Protein AF-A0A523KC55-F1 (afdb_monomer)

Foldseek 3Di:
DDKDKDKDWAQADLVLLQCLVVPQQCLCQQAPQWDDKDWPDDDAQFTKIWTAGNVRFIFIWGWPHDDRSFKTKIWTDDDRDPAQFPTKMWMWGWDDDPRTIITMIMIDTHGNDPVCRVVSCVPPVVVVCVVRVVSSVVSSSVVSCVVRVQFDAFLLNLLVVVPDDAAEDEQQDALQVVVVVCVVVVHQKHFYAYPVRAGQFMDGPVLSVVCCVVPNPVSSRGGNNVRTGRPAAAAERRHTLVNVVVCCVVVVHFKHFYDDPRDTPHIDGVVSSVVVVVVSVVVVVVVVVVVVLVVVLVVVCVVPNPVVSVVVSVVVVVPD

pLDDT: mean 84.39, std 13.6, range [37.69, 98.0]

Radius of gyration: 28.97 Å; Cα contacts (8 Å, |Δi|>4): 490; chains: 1; bounding box: 65×44×84 Å

Solvent-accessible surface area (backbone atoms only — not comparable to full-atom values): 17504 Å² total; per-residue (Å²): 127,47,77,51,72,49,77,46,81,41,83,63,57,67,71,59,50,36,56,60,78,66,33,68,88,61,37,47,82,36,36,75,62,38,76,43,69,44,79,77,47,73,56,84,50,58,21,29,36,38,40,33,33,74,86,75,41,47,32,35,33,32,30,77,40,62,41,88,84,36,35,41,28,38,30,61,75,49,90,41,54,92,66,74,51,74,42,47,34,42,34,44,37,51,42,88,44,105,81,33,29,42,40,35,46,36,38,44,33,33,61,61,55,68,91,54,27,71,59,50,38,64,73,53,49,48,56,52,52,51,54,50,50,51,52,27,51,51,38,44,50,50,53,44,48,58,63,49,59,57,58,76,50,24,47,48,58,53,50,68,70,63,76,66,81,79,60,71,44,52,42,76,41,33,34,48,56,52,52,50,53,31,59,76,69,72,48,70,65,37,41,22,28,47,98,86,69,45,79,62,23,33,42,36,63,66,39,54,54,52,41,35,75,74,63,38,72,71,52,38,75,34,39,30,65,81,52,39,46,58,86,69,69,67,44,42,47,82,42,20,54,57,58,55,49,49,52,29,63,76,73,72,47,58,65,32,45,27,36,56,93,93,42,81,74,35,71,49,36,50,66,55,52,50,48,56,49,50,59,46,54,53,51,49,51,50,50,52,53,49,48,53,52,53,48,52,48,53,55,40,28,72,73,61,36,68,75,51,30,51,67,54,50,62,54,59,73,75,75,121

Secondary structure (DSSP, 8-state):
-EEEEEEEEE-S-HHHHHHHHT-STTHHHHSTTEEEEEE-S--TTT-EEEEEETTS-EEEEEEEEEETTTEEEEEE-STT-SS-EEEEEEEEEEEEETTEEEEEEEEEEEES-GGGHHHHIIIIIHHHHHHHHHHHHHHHHHHHHHHHHTTS-BHHHHHHHH--PPPEE-TTSBHHHHHHHHHHTT-SEEEEE-TTS-EEEEEEHHHHHHHHHHH-GGGGGSBGGGTSB-S---EETT-BHHHHHHHHHHHT-SEEEEEETTEEEEEEEHHHHHHHHHHHHHHHHHHHHHHHHHHHHHHHHHHHHHHHHHHHHHHHTT--

Nearest PDB structures (foldseek):
  3fhm-assembly2_C  TM=9.595E-01  e=4.141E-14  Agrobacterium fabrum str. C58
  3fhm-assembly2_B  TM=9.764E-01  e=1.776E-13  Agrobacterium fabrum str. C58
  3fhm-assembly1_D  TM=9.734E-01  e=2.717E-13  Agrobacterium fabrum str. C58
  4fry-assembly1_A  TM=9.343E-01  e=1.100E-11  Burkholderia ambifaria MC40-6
  1xkf-assembly1_B-2  TM=8.288E-01  e=2.294E-09  Mycobacterium tuberculosis

Mean predicted aligned error: 14.17 Å

Sequence (320 aa):
MSIFEVNRRIKARPSVVWKIISDHENYVEVAPNIVKLEKLSEGTPGMICRLHHKSGRTWEEKCIDWQENKSFTMKIISSGYPLPVKRMVRTFSMREDPLNILLTLKFEYTPKYAIFGGILNKLHILPILKIYSHQLMDNLVAKINDTEWGYHVTAAIIIKQKNMGIVTISPEMTSTDANKFRAEHRIGYLMVVDENKRIVGVLSERDIVNAISKNGYEIMEKPVSEIMTRNVITCKLDDNLQKLMSIMTEQRFRHLPVIDGDQLMGVVSIGDVVKARMDELEKESRAMHNYIKDRRWRELSLQIGRGGAAAEYDKLDNTI

Structure (mmCIF, N/CA/C/O backbone):
data_AF-A0A523KC55-F1
#
_entry.id   AF-A0A523KC55-F1
#
loop_
_atom_site.group_PDB
_atom_site.id
_atom_site.type_symbol
_atom_site.label_atom_id
_atom_site.label_alt_id
_atom_site.label_comp_id
_atom_site.label_asym_id
_atom_site.label_entity_id
_atom_site.label_seq_id
_atom_site.pdbx_PDB_ins_code
_atom_site.Cartn_x
_atom_site.Cartn_y
_atom_site.Cartn_z
_atom_site.occupancy
_atom_site.B_iso_or_equiv
_atom_site.auth_seq_id
_atom_site.auth_comp_id
_atom_site.auth_asym_id
_atom_site.auth_atom_id
_atom_site.pdbx_PDB_model_num
ATOM 1 N N . MET A 1 1 ? 18.865 -8.204 -38.622 1.00 80.75 1 MET A N 1
ATOM 2 C CA . MET A 1 1 ? 18.063 -7.545 -37.568 1.00 80.75 1 MET A CA 1
ATOM 3 C C . MET A 1 1 ? 18.579 -8.044 -36.231 1.00 80.75 1 MET A C 1
ATOM 5 O O . MET A 1 1 ? 18.805 -9.240 -36.118 1.00 80.75 1 MET A O 1
ATOM 9 N N . SER A 1 2 ? 18.846 -7.154 -35.281 1.00 90.06 2 SER A N 1
ATOM 10 C CA . SER A 1 2 ? 19.424 -7.487 -33.974 1.00 90.06 2 SER A CA 1
ATOM 11 C C . SER A 1 2 ? 18.364 -7.351 -32.887 1.00 90.06 2 SER A C 1
ATOM 13 O O . SER A 1 2 ? 17.542 -6.435 -32.946 1.00 90.06 2 SER A O 1
ATOM 15 N N . ILE A 1 3 ? 18.396 -8.260 -31.911 1.00 92.88 3 ILE A N 1
ATOM 16 C CA . ILE A 1 3 ? 17.480 -8.287 -30.768 1.00 92.88 3 ILE A CA 1
ATOM 17 C C . ILE A 1 3 ? 18.310 -8.229 -29.489 1.00 92.88 3 ILE A C 1
ATOM 19 O O . ILE A 1 3 ? 19.353 -8.877 -29.386 1.00 92.88 3 ILE A O 1
ATOM 23 N N . PHE A 1 4 ? 17.858 -7.431 -28.532 1.00 93.94 4 PHE A N 1
ATOM 24 C CA . PHE A 1 4 ? 18.401 -7.384 -27.183 1.00 93.94 4 PHE A CA 1
ATOM 25 C C . PHE A 1 4 ? 17.246 -7.287 -26.191 1.00 93.94 4 PHE A C 1
ATOM 27 O O . PHE A 1 4 ? 16.341 -6.484 -26.395 1.00 93.94 4 PHE A O 1
ATOM 34 N N . GLU A 1 5 ? 17.273 -8.080 -25.127 1.00 95.88 5 GLU A N 1
ATOM 35 C CA . GLU A 1 5 ? 16.224 -8.075 -24.112 1.00 95.88 5 GLU A CA 1
ATOM 36 C C . GLU A 1 5 ? 16.796 -8.159 -22.699 1.00 95.88 5 GLU A C 1
ATOM 38 O O . GLU A 1 5 ? 17.861 -8.738 -22.468 1.00 95.88 5 GLU A O 1
ATOM 43 N N . VAL A 1 6 ? 16.066 -7.569 -21.756 1.00 94.81 6 VAL A N 1
ATOM 44 C CA . VAL A 1 6 ? 16.300 -7.700 -20.320 1.00 94.81 6 VAL A CA 1
ATOM 45 C C . VAL A 1 6 ? 14.993 -8.066 -19.645 1.00 94.81 6 VAL A C 1
ATOM 47 O O . VAL A 1 6 ? 13.946 -7.492 -19.937 1.00 94.81 6 VAL A O 1
ATOM 50 N N . ASN A 1 7 ? 15.090 -9.002 -18.708 1.00 94.38 7 ASN A N 1
ATOM 51 C CA . ASN A 1 7 ? 13.974 -9.492 -17.920 1.00 94.38 7 ASN A CA 1
ATOM 52 C C . ASN A 1 7 ? 14.184 -9.150 -16.436 1.00 94.38 7 ASN A C 1
ATOM 54 O O . ASN A 1 7 ? 15.315 -9.181 -15.928 1.00 94.38 7 ASN A O 1
ATOM 58 N N . ARG A 1 8 ? 13.094 -8.851 -15.730 1.00 92.44 8 ARG A N 1
ATOM 59 C CA . ARG A 1 8 ? 13.037 -8.754 -14.265 1.00 92.44 8 ARG A CA 1
ATOM 60 C C . ARG A 1 8 ? 11.806 -9.490 -13.761 1.00 92.44 8 ARG A C 1
ATOM 62 O O . ARG A 1 8 ? 10.730 -9.362 -14.334 1.00 92.44 8 ARG A O 1
ATOM 69 N N . ARG A 1 9 ? 11.974 -10.248 -12.679 1.00 89.06 9 ARG A N 1
ATOM 70 C CA . ARG A 1 9 ? 10.853 -10.780 -11.904 1.00 89.06 9 ARG A CA 1
ATOM 71 C C . ARG A 1 9 ? 10.516 -9.777 -10.815 1.00 89.06 9 ARG A C 1
ATOM 73 O O . ARG A 1 9 ? 11.413 -9.359 -10.087 1.00 89.06 9 ARG A O 1
ATOM 80 N N . ILE A 1 10 ? 9.253 -9.391 -10.743 1.00 85.75 10 ILE A N 1
ATOM 81 C CA . ILE A 1 10 ? 8.756 -8.359 -9.838 1.00 85.75 10 ILE A CA 1
ATOM 82 C C . ILE A 1 10 ? 7.599 -8.946 -9.046 1.00 85.75 10 ILE A C 1
ATOM 84 O O . ILE A 1 10 ? 6.705 -9.559 -9.625 1.00 85.75 10 ILE A O 1
ATOM 88 N N . LYS A 1 11 ? 7.601 -8.762 -7.730 1.00 80.06 11 LYS A N 1
ATOM 89 C CA . LYS A 1 11 ? 6.512 -9.214 -6.868 1.00 80.06 11 LYS A CA 1
ATOM 90 C C . LYS A 1 11 ? 5.571 -8.042 -6.599 1.00 80.06 11 LYS A C 1
ATOM 92 O O . LYS A 1 11 ? 5.730 -7.335 -5.615 1.00 80.06 11 LYS A O 1
ATOM 97 N N . ALA A 1 12 ? 4.636 -7.825 -7.515 1.00 79.44 12 ALA A N 1
ATOM 98 C CA . ALA A 1 12 ? 3.685 -6.717 -7.498 1.00 79.44 12 ALA A CA 1
ATOM 99 C C . ALA A 1 12 ? 2.372 -7.149 -8.169 1.00 79.44 12 ALA A C 1
ATOM 101 O O . ALA A 1 12 ? 2.325 -8.183 -8.838 1.00 79.44 12 ALA A O 1
ATOM 102 N N . ARG A 1 13 ? 1.306 -6.365 -8.010 1.00 78.94 13 ARG A N 1
ATOM 103 C CA . ARG A 1 13 ? 0.042 -6.547 -8.729 1.00 78.94 13 ARG A CA 1
ATOM 104 C C . ARG A 1 13 ? 0.206 -6.132 -10.197 1.00 78.94 13 ARG A C 1
ATOM 106 O O . ARG A 1 13 ? 0.822 -5.095 -10.462 1.00 78.94 13 ARG A O 1
ATOM 113 N N . PRO A 1 14 ? -0.399 -6.866 -11.153 1.00 83.44 14 PRO A N 1
ATOM 114 C CA . PRO A 1 14 ? -0.309 -6.539 -12.580 1.00 83.44 14 PRO A CA 1
ATOM 115 C C . PRO A 1 14 ? -0.737 -5.108 -12.903 1.00 83.44 14 PRO A C 1
ATOM 117 O O . PRO A 1 14 ? -0.052 -4.413 -13.648 1.00 83.44 14 PRO A O 1
ATOM 120 N N . SER A 1 15 ? -1.804 -4.630 -12.260 1.00 79.56 15 SER A N 1
ATOM 121 C CA . SER A 1 15 ? -2.326 -3.274 -12.447 1.00 79.56 15 SER A CA 1
ATOM 122 C C . SER A 1 15 ? -1.351 -2.173 -12.013 1.00 79.56 15 SER A C 1
ATOM 124 O O . SER A 1 15 ? -1.285 -1.134 -12.666 1.00 79.56 15 SER A O 1
ATOM 126 N N . VAL A 1 16 ? -0.571 -2.387 -10.946 1.00 83.88 16 VAL A N 1
ATOM 127 C CA . VAL A 1 16 ? 0.429 -1.412 -10.472 1.00 83.88 16 VAL A CA 1
ATOM 128 C C . VAL A 1 16 ? 1.622 -1.376 -11.413 1.00 83.88 16 VAL A C 1
ATOM 130 O O . VAL A 1 16 ? 2.037 -0.295 -11.833 1.00 83.88 16 VAL A O 1
ATOM 133 N N . VAL A 1 17 ? 2.138 -2.549 -11.796 1.00 90.25 17 VAL A N 1
ATOM 134 C CA . VAL A 1 17 ? 3.229 -2.627 -12.775 1.00 90.25 17 VAL A CA 1
ATOM 135 C C . VAL A 1 17 ? 2.807 -1.960 -14.074 1.00 90.25 17 VAL A C 1
ATOM 137 O O . VAL A 1 17 ? 3.566 -1.143 -14.588 1.00 90.25 17 VAL A O 1
ATOM 140 N N . TRP A 1 18 ? 1.603 -2.261 -14.576 1.00 91.94 18 TRP A N 1
ATOM 141 C CA . TRP A 1 18 ? 1.101 -1.709 -15.834 1.00 91.94 18 TRP A CA 1
ATOM 142 C C . TRP A 1 18 ? 1.045 -0.196 -15.775 1.00 91.94 18 TRP A C 1
ATOM 144 O O . TRP A 1 18 ? 1.724 0.450 -16.568 1.00 91.94 18 TRP A O 1
ATOM 154 N N . LYS A 1 19 ? 0.363 0.344 -14.759 1.00 89.19 19 LYS A N 1
ATOM 155 C CA . LYS A 1 19 ? 0.252 1.785 -14.537 1.00 89.19 19 LYS A CA 1
ATOM 156 C C . LYS A 1 19 ? 1.610 2.486 -14.568 1.00 89.19 19 LYS A C 1
ATOM 158 O O . LYS A 1 19 ? 1.707 3.549 -15.159 1.00 89.19 19 LYS A O 1
ATOM 163 N N . ILE A 1 20 ? 2.644 1.912 -13.949 1.00 90.38 20 ILE A N 1
ATOM 164 C CA . ILE A 1 20 ? 3.968 2.546 -13.853 1.00 90.38 20 ILE A CA 1
ATOM 165 C C . ILE A 1 20 ? 4.746 2.450 -15.162 1.00 90.38 20 ILE A C 1
ATOM 167 O O . ILE A 1 20 ? 5.342 3.435 -15.589 1.00 90.38 20 ILE A O 1
ATOM 171 N N . ILE A 1 21 ? 4.771 1.281 -15.807 1.00 93.62 21 ILE A N 1
ATOM 172 C CA . ILE A 1 21 ? 5.541 1.129 -17.048 1.00 93.62 21 ILE A CA 1
ATOM 173 C C . ILE A 1 21 ? 4.892 1.875 -18.219 1.00 93.62 21 ILE A C 1
ATOM 175 O O . ILE A 1 21 ? 5.597 2.257 -19.151 1.00 93.62 21 ILE A O 1
ATOM 179 N N . SER A 1 22 ? 3.569 2.058 -18.181 1.00 91.12 22 SER A N 1
ATOM 180 C CA . SER A 1 22 ? 2.787 2.746 -19.208 1.00 91.12 22 SER A CA 1
ATOM 181 C C . SER A 1 22 ? 2.621 4.247 -18.932 1.00 91.12 22 SER A C 1
ATOM 183 O O . SER A 1 22 ? 1.986 4.946 -19.722 1.00 91.12 22 SER A O 1
ATOM 185 N N . ASP A 1 23 ? 3.166 4.752 -17.821 1.00 89.12 23 ASP A N 1
ATOM 186 C CA . ASP A 1 23 ? 3.141 6.170 -17.461 1.00 89.12 23 ASP A CA 1
ATOM 187 C C . ASP A 1 23 ? 4.161 6.949 -18.298 1.00 89.12 23 ASP A C 1
ATOM 189 O O . ASP A 1 23 ? 5.330 7.128 -17.942 1.00 89.12 23 ASP A O 1
ATOM 193 N N . HIS A 1 24 ? 3.709 7.387 -19.468 1.00 80.94 24 HIS A N 1
ATOM 194 C CA . HIS A 1 24 ? 4.532 8.164 -20.381 1.00 80.94 24 HIS A CA 1
ATOM 195 C C . HIS A 1 24 ? 4.818 9.579 -19.876 1.00 80.94 24 HIS A C 1
ATOM 197 O O . HIS A 1 24 ? 5.863 10.129 -20.221 1.00 80.94 24 HIS A O 1
ATOM 203 N N . GLU A 1 25 ? 3.934 10.157 -19.063 1.00 77.62 25 GLU A N 1
ATOM 204 C CA . GLU A 1 25 ? 4.088 11.518 -18.540 1.00 77.62 25 GLU A CA 1
ATOM 205 C C . GLU A 1 25 ? 5.237 11.578 -17.534 1.00 77.62 25 GLU A C 1
ATOM 207 O O . GLU A 1 25 ? 6.106 12.446 -17.629 1.00 77.62 25 GLU A O 1
ATOM 212 N N . ASN A 1 26 ? 5.324 10.576 -16.657 1.00 83.06 26 ASN A N 1
ATOM 213 C CA . ASN A 1 26 ? 6.369 10.483 -15.639 1.00 83.06 26 ASN A CA 1
ATOM 214 C C . ASN A 1 26 ? 7.521 9.552 -16.042 1.00 83.06 26 ASN A C 1
ATOM 216 O O . ASN A 1 26 ? 8.342 9.164 -15.208 1.00 83.06 26 ASN A O 1
ATOM 220 N N . TYR A 1 27 ? 7.638 9.211 -17.330 1.00 86.75 27 TYR A N 1
ATOM 221 C CA . TYR A 1 27 ? 8.726 8.368 -17.836 1.00 86.75 27 TYR A CA 1
ATOM 222 C C . TYR A 1 27 ? 10.111 8.968 -17.544 1.00 86.75 27 TYR A C 1
ATOM 224 O O . TYR A 1 27 ? 11.076 8.234 -17.334 1.00 86.75 27 TYR A O 1
ATOM 232 N N . VAL A 1 28 ? 10.214 10.301 -17.491 1.00 86.12 28 VAL A N 1
ATOM 233 C CA . VAL A 1 28 ? 11.456 11.035 -17.184 1.00 86.12 28 VAL A CA 1
ATOM 234 C C . VAL A 1 28 ? 12.010 10.681 -15.798 1.00 86.12 28 VAL A C 1
ATOM 236 O O . VAL A 1 28 ? 13.222 10.682 -15.615 1.00 86.12 28 VAL A O 1
ATOM 239 N N . GLU A 1 29 ? 11.155 10.312 -14.842 1.00 85.75 29 GLU A N 1
ATOM 240 C CA . GLU A 1 29 ? 11.579 9.956 -13.481 1.00 85.75 29 GLU A CA 1
ATOM 241 C C . GLU A 1 29 ? 12.354 8.636 -13.428 1.00 85.75 29 GLU A C 1
ATOM 243 O O . GLU A 1 29 ? 13.208 8.439 -12.567 1.00 85.75 29 GLU A O 1
ATOM 248 N N . VAL A 1 30 ? 12.063 7.720 -14.354 1.00 87.69 30 VAL A N 1
ATOM 249 C CA . VAL A 1 30 ? 12.659 6.377 -14.383 1.00 87.69 30 VAL A CA 1
ATOM 250 C C . VAL A 1 30 ? 13.677 6.213 -15.507 1.00 87.69 30 VAL A C 1
ATOM 252 O O . VAL A 1 30 ? 14.577 5.380 -15.401 1.00 87.69 30 VAL A O 1
ATOM 255 N N . ALA A 1 31 ? 13.569 6.999 -16.580 1.00 88.62 31 ALA A N 1
ATOM 256 C CA . ALA A 1 31 ? 14.385 6.861 -17.776 1.00 88.62 31 ALA A CA 1
ATOM 257 C C . ALA A 1 31 ? 15.774 7.505 -17.629 1.00 88.62 31 ALA A C 1
ATOM 259 O O . ALA A 1 31 ? 15.892 8.731 -17.581 1.00 88.62 31 ALA A O 1
ATOM 260 N N . PRO A 1 32 ? 16.864 6.714 -17.665 1.00 84.19 32 PRO A N 1
ATOM 261 C CA . PRO A 1 32 ? 18.207 7.253 -17.518 1.00 84.19 32 PRO A CA 1
ATOM 262 C C . PRO A 1 32 ? 18.525 8.266 -18.615 1.00 84.19 32 PRO A C 1
ATOM 264 O O . PRO A 1 32 ? 18.368 7.983 -19.805 1.00 84.19 32 PRO A O 1
ATOM 267 N N . ASN A 1 33 ? 19.064 9.418 -18.218 1.00 85.38 33 ASN A N 1
ATOM 268 C CA . ASN A 1 33 ? 19.564 10.463 -19.116 1.00 85.38 33 ASN A CA 1
ATOM 269 C C . ASN A 1 33 ? 18.502 11.159 -19.983 1.00 85.38 33 ASN A C 1
ATOM 271 O O . ASN A 1 33 ? 18.876 11.965 -20.839 1.00 85.38 33 ASN A O 1
ATOM 275 N N . ILE A 1 34 ? 17.215 10.876 -19.780 1.00 89.75 34 ILE A N 1
ATOM 276 C CA . ILE A 1 34 ? 16.121 11.656 -20.356 1.00 89.75 34 ILE A CA 1
ATOM 277 C C . ILE A 1 34 ? 15.828 12.799 -19.389 1.00 89.75 34 ILE A C 1
ATOM 279 O O . ILE A 1 34 ? 15.708 12.572 -18.194 1.00 89.75 34 ILE A O 1
ATOM 283 N N . VAL A 1 35 ? 15.765 14.027 -19.896 1.00 89.81 35 VAL A N 1
ATOM 284 C CA . VAL A 1 35 ? 15.539 15.232 -19.075 1.00 89.81 35 VAL A CA 1
ATOM 285 C C . VAL A 1 35 ? 14.155 15.834 -19.285 1.00 89.81 35 VAL A C 1
ATOM 287 O O . VAL A 1 35 ? 13.688 16.606 -18.457 1.00 89.81 35 VAL A O 1
ATOM 290 N N . LYS A 1 36 ? 13.502 15.502 -20.402 1.00 90.50 36 LYS A N 1
ATOM 291 C CA . LYS A 1 36 ? 12.160 15.974 -20.737 1.00 90.50 36 LYS A CA 1
ATOM 292 C C . LYS A 1 36 ? 11.496 15.013 -21.717 1.00 90.50 36 LYS A C 1
ATOM 294 O O . LYS A 1 36 ? 12.166 14.479 -22.607 1.00 90.50 36 LYS A O 1
ATOM 299 N N . LEU A 1 37 ? 10.186 14.848 -21.571 1.00 92.69 37 LEU A N 1
ATOM 300 C CA . LEU A 1 37 ? 9.316 14.189 -22.536 1.00 92.69 37 LEU A CA 1
ATOM 301 C C . LEU A 1 37 ? 8.162 15.135 -22.886 1.00 92.69 37 LEU A C 1
ATOM 303 O O . LEU A 1 37 ? 7.536 15.704 -21.998 1.00 92.69 37 LEU A O 1
ATOM 307 N N . GLU A 1 38 ? 7.900 15.319 -24.178 1.00 91.69 38 GLU A N 1
ATOM 308 C CA . GLU A 1 38 ? 6.774 16.106 -24.691 1.00 91.69 38 GLU A CA 1
ATOM 309 C C . GLU A 1 38 ? 5.825 15.185 -25.453 1.00 91.69 38 GLU A C 1
ATOM 311 O O . GLU A 1 38 ? 6.243 14.470 -26.366 1.00 91.69 38 GLU A O 1
ATOM 316 N N . LYS A 1 39 ? 4.538 15.206 -25.114 1.00 91.19 39 LYS A N 1
ATOM 317 C CA . LYS A 1 39 ? 3.512 14.488 -25.869 1.00 91.19 39 LYS A CA 1
ATOM 318 C C . LYS A 1 39 ? 3.060 15.361 -27.040 1.00 91.19 39 LYS A C 1
ATOM 320 O O . LYS A 1 39 ? 2.561 16.461 -26.835 1.00 91.19 39 LYS A O 1
ATOM 325 N N . LEU A 1 40 ? 3.286 14.890 -28.265 1.00 90.06 40 LEU A N 1
ATOM 326 C CA . LEU A 1 40 ? 2.959 15.615 -29.498 1.00 90.06 40 LEU A CA 1
ATOM 327 C C . LEU A 1 40 ? 1.591 15.220 -30.065 1.00 90.06 40 LEU A C 1
ATOM 329 O O . LEU A 1 40 ? 1.005 15.980 -30.832 1.00 90.06 40 LEU A O 1
ATOM 333 N N . SER A 1 41 ? 1.089 14.033 -29.720 1.00 90.12 41 SER A N 1
ATOM 334 C CA . SER A 1 41 ? -0.242 13.575 -30.120 1.00 90.12 41 SER A CA 1
ATOM 335 C C . SER A 1 41 ? -0.858 12.639 -29.085 1.00 90.12 41 SER A C 1
ATOM 337 O O . SER A 1 41 ? -0.154 11.974 -28.325 1.00 90.12 41 SER A O 1
ATOM 339 N N . GLU A 1 42 ? -2.184 12.558 -29.101 1.00 83.38 42 GLU A N 1
ATOM 340 C CA . GLU A 1 42 ? -2.978 11.652 -28.271 1.00 83.38 42 GLU A CA 1
ATOM 341 C C . GLU A 1 42 ? -3.176 10.267 -28.918 1.00 83.38 42 GLU A C 1
ATOM 343 O O . GLU A 1 42 ? -2.893 10.074 -30.105 1.00 83.38 42 GLU A O 1
ATOM 348 N N . GLY A 1 43 ? -3.691 9.317 -28.126 1.00 76.75 43 GLY A N 1
ATOM 349 C CA . GLY A 1 43 ? -4.192 8.010 -28.577 1.00 76.75 43 GLY A CA 1
ATOM 350 C C . GLY A 1 43 ? -3.214 6.839 -28.437 1.00 76.75 43 GLY A C 1
ATOM 351 O O . GLY A 1 43 ? -2.035 6.950 -28.742 1.00 76.75 43 GLY A O 1
ATOM 352 N N . THR A 1 44 ? -3.695 5.673 -28.017 1.00 80.31 44 THR A N 1
ATOM 353 C CA . THR A 1 44 ? -2.888 4.451 -27.887 1.00 80.31 44 THR A CA 1
ATOM 354 C C . THR A 1 44 ? -3.595 3.284 -28.592 1.00 80.31 44 THR A C 1
ATOM 356 O O . THR A 1 44 ? -4.672 2.882 -28.157 1.00 80.31 44 THR A O 1
ATOM 359 N N . PRO A 1 45 ? -3.041 2.731 -29.695 1.00 85.19 45 PRO A N 1
ATOM 360 C CA . PRO A 1 45 ? -1.814 3.128 -30.398 1.00 85.19 45 PRO A CA 1
ATOM 361 C C . PRO A 1 45 ? -1.966 4.450 -31.178 1.00 85.19 45 PRO A C 1
ATOM 363 O O . PRO A 1 45 ? -3.071 4.876 -31.498 1.00 85.19 45 PRO A O 1
ATOM 366 N N . GLY A 1 46 ? -0.843 5.082 -31.536 1.00 86.75 46 GLY A N 1
ATOM 367 C CA . GLY A 1 46 ? -0.821 6.313 -32.342 1.00 86.75 46 GLY A CA 1
ATOM 368 C C . GLY A 1 46 ? -0.080 7.493 -31.712 1.00 86.75 46 GLY A C 1
ATOM 369 O O . GLY A 1 46 ? 0.434 8.321 -32.464 1.00 86.75 46 GLY A O 1
ATOM 370 N N . MET A 1 47 ? 0.042 7.522 -30.382 1.00 92.69 47 MET A N 1
ATOM 371 C CA . MET A 1 47 ? 0.709 8.562 -29.593 1.00 92.69 47 MET A CA 1
ATOM 372 C C . MET A 1 47 ? 2.135 8.787 -30.079 1.00 92.69 47 MET A C 1
ATOM 374 O O . MET A 1 47 ? 2.898 7.833 -30.258 1.00 92.69 47 MET A O 1
ATOM 378 N N . ILE A 1 48 ? 2.507 10.053 -30.240 1.00 94.50 48 ILE A N 1
ATOM 379 C CA . ILE A 1 48 ? 3.866 10.478 -30.548 1.00 94.50 48 ILE A CA 1
ATOM 380 C C . ILE A 1 48 ? 4.414 11.250 -29.352 1.00 94.50 48 ILE A C 1
ATOM 382 O O . ILE A 1 48 ? 3.788 12.192 -28.868 1.00 94.50 48 ILE A O 1
ATOM 386 N N . CYS A 1 49 ? 5.607 10.871 -28.908 1.00 93.88 49 CYS A N 1
ATOM 387 C CA . CYS A 1 49 ? 6.344 11.561 -27.859 1.00 93.88 49 CYS A CA 1
ATOM 388 C C . CYS A 1 49 ? 7.693 12.029 -28.392 1.00 93.88 49 CYS A C 1
ATOM 390 O O . CYS A 1 49 ? 8.363 11.305 -29.130 1.00 93.88 49 CYS A O 1
ATOM 392 N N . ARG A 1 50 ? 8.129 13.210 -27.967 1.00 95.25 50 ARG A N 1
ATOM 393 C CA . ARG A 1 50 ? 9.481 13.720 -28.171 1.00 95.25 50 ARG A CA 1
ATOM 394 C C . ARG A 1 50 ? 10.274 13.587 -26.882 1.00 95.25 50 ARG A C 1
ATOM 396 O O . ARG A 1 50 ? 9.814 14.007 -25.826 1.00 95.25 50 ARG A O 1
ATOM 403 N N . LEU A 1 51 ? 11.464 13.006 -26.966 1.00 94.62 51 LEU A N 1
ATOM 404 C CA . LEU A 1 51 ? 12.358 12.806 -25.833 1.00 94.62 51 LEU A CA 1
ATOM 405 C C . LEU A 1 51 ? 13.584 13.700 -25.973 1.00 94.62 51 LEU A C 1
ATOM 407 O O . LEU A 1 51 ? 14.202 13.741 -27.038 1.00 94.62 51 LEU A O 1
ATOM 411 N N . HIS A 1 52 ? 13.965 14.350 -24.877 1.00 92.50 52 HIS A N 1
ATOM 412 C CA . HIS A 1 52 ? 15.169 15.167 -24.775 1.00 92.50 52 HIS A CA 1
ATOM 413 C C . HIS A 1 52 ? 16.187 14.461 -23.886 1.00 92.50 52 HIS A C 1
ATOM 415 O O . HIS A 1 52 ? 15.898 14.114 -22.741 1.00 92.50 52 HIS A O 1
ATOM 421 N N . HIS A 1 53 ? 17.392 14.252 -24.402 1.00 91.12 53 HIS A N 1
ATOM 422 C CA . HIS A 1 53 ? 18.477 13.592 -23.687 1.00 91.12 53 HIS A CA 1
ATOM 423 C C . HIS A 1 53 ? 19.458 14.610 -23.116 1.00 91.12 53 HIS A C 1
ATOM 425 O O . HIS A 1 53 ? 19.705 15.652 -23.721 1.00 91.12 53 HIS A O 1
ATOM 431 N N . LYS A 1 54 ? 20.101 14.274 -21.994 1.00 86.88 54 LYS A N 1
ATOM 432 C CA . LYS A 1 54 ? 21.064 15.146 -21.298 1.00 86.88 54 LYS A CA 1
ATOM 433 C C . LYS A 1 54 ? 22.229 15.639 -22.168 1.00 86.88 54 LYS A C 1
ATOM 435 O O . LYS A 1 54 ? 22.875 16.619 -21.838 1.00 86.88 54 LYS A O 1
ATOM 440 N N . SER A 1 55 ? 22.510 14.958 -23.282 1.00 85.19 55 SER A N 1
ATOM 441 C CA . SER A 1 55 ? 23.522 15.376 -24.262 1.00 85.19 55 SER A CA 1
ATOM 442 C C . SER A 1 55 ? 23.039 16.463 -25.236 1.00 85.19 55 SER A C 1
ATOM 444 O O . SER A 1 55 ? 23.720 16.711 -26.227 1.00 85.19 55 SER A O 1
ATOM 446 N N . GLY A 1 56 ? 21.824 16.993 -25.068 1.00 89.00 56 GLY A N 1
ATOM 447 C CA . GLY A 1 56 ? 21.180 17.937 -25.990 1.00 89.00 56 GLY A CA 1
ATOM 448 C C . GLY A 1 56 ? 20.527 17.300 -27.226 1.00 89.00 56 GLY A C 1
ATOM 449 O O . GLY A 1 56 ? 19.921 17.999 -28.033 1.00 89.00 56 GLY A O 1
ATOM 450 N N . ARG A 1 57 ? 20.619 15.973 -27.399 1.00 91.00 57 ARG A N 1
ATOM 451 C CA . ARG A 1 57 ? 19.958 15.270 -28.513 1.00 91.00 57 ARG A CA 1
ATOM 452 C C . ARG A 1 57 ? 18.468 15.103 -28.245 1.00 91.00 57 ARG A C 1
ATOM 454 O O . ARG A 1 57 ? 18.072 14.870 -27.107 1.00 91.00 57 ARG A O 1
ATOM 461 N N . THR A 1 58 ? 17.675 15.150 -29.310 1.00 95.06 58 THR A N 1
ATOM 462 C CA . THR A 1 58 ? 16.215 15.038 -29.247 1.00 95.06 58 THR A CA 1
ATOM 463 C C . THR A 1 58 ? 15.715 14.111 -30.350 1.00 95.06 58 THR A C 1
ATOM 465 O O . THR A 1 58 ? 16.193 14.204 -31.478 1.00 95.06 58 THR A O 1
ATOM 468 N N . TRP A 1 59 ? 14.771 13.220 -30.051 1.00 95.81 59 TRP A N 1
ATOM 469 C CA . TRP A 1 59 ? 14.129 12.359 -31.053 1.00 95.81 59 TRP A CA 1
ATOM 470 C C . TRP A 1 59 ? 12.653 12.139 -30.742 1.00 95.81 59 TRP A C 1
ATOM 472 O O . TRP A 1 59 ? 12.180 12.467 -29.659 1.00 95.81 59 TRP A O 1
ATOM 482 N N . GLU A 1 60 ? 11.938 11.573 -31.708 1.00 96.31 60 GLU A N 1
ATOM 483 C CA . GLU A 1 60 ? 10.513 11.282 -31.623 1.00 96.31 60 GLU A CA 1
ATOM 484 C C . GLU A 1 60 ? 10.278 9.776 -31.707 1.00 96.31 60 GLU A C 1
ATOM 486 O O . GLU A 1 60 ? 10.908 9.061 -32.499 1.00 96.31 60 GLU A O 1
ATOM 491 N N . GLU A 1 61 ? 9.357 9.303 -30.877 1.00 95.31 61 GLU A N 1
ATOM 492 C CA . GLU A 1 61 ? 8.904 7.923 -30.816 1.00 95.31 61 GLU A CA 1
ATOM 493 C C . GLU A 1 61 ? 7.392 7.871 -31.017 1.00 95.31 61 GLU A C 1
ATOM 495 O O . GLU A 1 61 ? 6.660 8.681 -30.458 1.00 95.31 61 GLU A O 1
ATOM 500 N N . LYS A 1 62 ? 6.922 6.891 -31.790 1.00 95.81 62 LYS A N 1
ATOM 501 C CA . LYS A 1 62 ? 5.501 6.609 -31.995 1.00 95.81 62 LYS A CA 1
ATOM 502 C C . LYS A 1 62 ? 5.116 5.294 -31.330 1.00 95.81 62 LYS A C 1
ATOM 504 O O . LYS A 1 62 ? 5.791 4.285 -31.548 1.00 95.81 62 LYS A O 1
ATOM 509 N N . CYS A 1 63 ? 4.017 5.291 -30.586 1.00 95.88 63 CYS A N 1
ATOM 510 C CA . CYS A 1 63 ? 3.359 4.083 -30.110 1.00 95.88 63 CYS A CA 1
ATOM 511 C C . CYS A 1 63 ? 2.717 3.360 -31.302 1.00 95.88 63 CYS A C 1
ATOM 513 O O . CYS A 1 63 ? 1.826 3.904 -31.959 1.00 95.88 63 CYS A O 1
ATOM 515 N N . ILE A 1 64 ? 3.210 2.162 -31.618 1.00 96.25 64 ILE A N 1
ATOM 516 C CA . ILE A 1 64 ? 2.756 1.363 -32.769 1.00 96.25 64 ILE A CA 1
ATOM 517 C C . ILE A 1 64 ? 1.931 0.137 -32.372 1.00 96.25 64 ILE A C 1
ATOM 519 O O . ILE A 1 64 ? 1.280 -0.438 -33.236 1.00 96.25 64 ILE A O 1
ATOM 523 N N . ASP A 1 65 ? 1.964 -0.249 -31.099 1.00 96.38 65 ASP A N 1
ATOM 524 C CA . ASP A 1 65 ? 1.160 -1.329 -30.528 1.00 96.38 65 ASP A CA 1
ATOM 525 C C . ASP A 1 65 ? 0.836 -0.991 -29.072 1.00 96.38 65 ASP A C 1
ATOM 527 O O . ASP A 1 65 ? 1.694 -0.462 -28.353 1.00 96.38 65 ASP A O 1
ATOM 531 N N . TRP A 1 66 ? -0.393 -1.293 -28.660 1.00 95.00 66 TRP A N 1
ATOM 532 C CA . TRP A 1 66 ? -0.872 -1.115 -27.295 1.00 95.00 66 TRP A CA 1
ATOM 533 C C . TRP A 1 66 ? -1.836 -2.239 -26.936 1.00 95.00 66 TRP A C 1
ATOM 535 O O . TRP A 1 66 ? -2.902 -2.380 -27.533 1.00 95.00 66 TRP A O 1
ATOM 545 N N . GLN A 1 67 ? -1.463 -3.025 -25.937 1.00 93.88 67 GLN A N 1
ATOM 546 C CA . GLN A 1 67 ? -2.270 -4.092 -25.372 1.00 93.88 67 GLN A CA 1
ATOM 547 C C . GLN A 1 67 ? -2.356 -3.858 -23.872 1.00 93.88 67 GLN A C 1
ATOM 549 O O . GLN A 1 67 ? -1.404 -4.128 -23.136 1.00 93.88 67 GLN A O 1
ATOM 554 N N . GLU A 1 68 ? -3.505 -3.347 -23.439 1.00 90.75 68 GLU A N 1
ATOM 555 C CA . GLU A 1 68 ? -3.776 -3.002 -22.046 1.00 90.75 68 GLU A CA 1
ATOM 556 C C . GLU A 1 68 ? -3.410 -4.159 -21.099 1.00 90.75 68 GLU A C 1
ATOM 558 O O . GLU A 1 68 ? -3.770 -5.313 -21.347 1.00 90.75 68 GLU A O 1
ATOM 563 N N . ASN A 1 69 ? -2.679 -3.851 -20.022 1.00 87.50 69 ASN A N 1
ATOM 564 C CA . ASN A 1 69 ? -2.160 -4.805 -19.031 1.00 87.50 69 ASN A CA 1
ATOM 565 C C . ASN A 1 69 ? -1.254 -5.921 -19.588 1.00 87.50 69 ASN A C 1
ATOM 567 O O . ASN A 1 69 ? -1.048 -6.937 -18.925 1.00 87.50 69 ASN A O 1
ATOM 571 N N . LYS A 1 70 ? -0.708 -5.770 -20.800 1.00 92.81 70 LYS A N 1
ATOM 572 C CA . LYS A 1 70 ? 0.131 -6.799 -21.434 1.00 92.81 70 LYS A CA 1
ATOM 573 C C . LYS A 1 70 ? 1.405 -6.233 -22.022 1.00 92.81 70 LYS A C 1
ATOM 575 O O . LYS A 1 70 ? 2.491 -6.661 -21.637 1.00 92.81 70 LYS A O 1
ATOM 580 N N . SER A 1 71 ? 1.302 -5.304 -22.965 1.00 96.62 71 SER A N 1
ATOM 581 C CA . SER A 1 71 ? 2.470 -4.777 -23.668 1.00 96.62 71 SER A CA 1
ATOM 582 C C . SER A 1 71 ? 2.187 -3.477 -24.394 1.00 96.62 71 SER A C 1
ATOM 584 O O . SER A 1 71 ? 1.065 -3.211 -24.807 1.00 96.62 71 SER A O 1
ATOM 586 N N . PHE A 1 72 ? 3.233 -2.698 -24.635 1.00 96.94 72 PHE A N 1
ATOM 587 C CA . PHE A 1 72 ? 3.188 -1.602 -25.594 1.00 96.94 72 PHE A CA 1
ATOM 588 C C . PHE A 1 72 ? 4.522 -1.475 -26.323 1.00 96.94 72 PHE A C 1
ATOM 590 O O . PHE A 1 72 ? 5.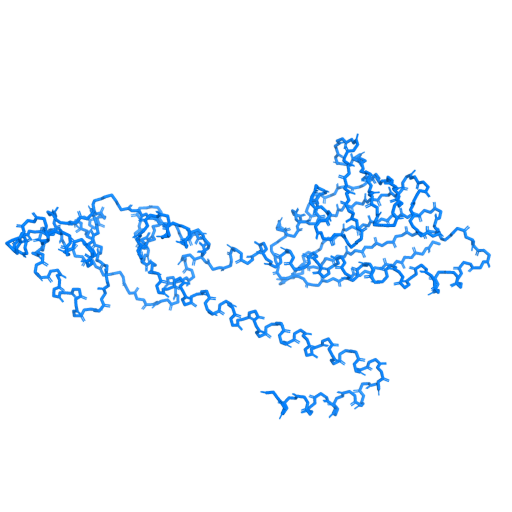584 -1.852 -25.808 1.00 96.94 72 PHE A O 1
ATOM 597 N N . THR A 1 73 ? 4.474 -0.916 -27.530 1.00 97.00 73 THR A N 1
ATOM 598 C CA . THR A 1 73 ? 5.641 -0.808 -28.402 1.00 97.00 73 THR A CA 1
ATOM 599 C C . THR A 1 73 ? 5.838 0.608 -28.915 1.00 97.00 73 THR A C 1
ATOM 601 O O . THR A 1 73 ? 4.967 1.181 -29.567 1.00 97.00 73 THR A O 1
ATOM 604 N N . MET A 1 74 ? 7.041 1.137 -28.696 1.00 95.94 74 MET A N 1
ATOM 605 C CA . MET A 1 74 ? 7.493 2.437 -29.178 1.00 95.94 74 MET A CA 1
ATOM 606 C C . MET A 1 74 ? 8.498 2.264 -30.315 1.00 95.94 74 MET A C 1
ATOM 608 O O . MET A 1 74 ? 9.470 1.515 -30.205 1.00 95.94 74 MET A O 1
ATOM 612 N N . LYS A 1 75 ? 8.295 2.982 -31.416 1.00 96.62 75 LYS A N 1
ATOM 613 C CA . LYS A 1 75 ? 9.187 2.996 -32.577 1.00 96.62 75 LYS A CA 1
ATOM 614 C C . LYS A 1 75 ? 9.784 4.379 -32.757 1.00 96.62 75 LYS A C 1
ATOM 616 O O . LYS A 1 75 ? 9.049 5.356 -32.819 1.00 96.62 75 LYS A O 1
ATOM 621 N N . ILE A 1 76 ? 11.098 4.451 -32.935 1.00 95.75 76 ILE A N 1
ATOM 622 C CA . ILE A 1 76 ? 11.769 5.710 -33.275 1.00 95.75 76 ILE A CA 1
ATOM 623 C C . ILE A 1 76 ? 11.395 6.117 -34.702 1.00 95.75 76 ILE A C 1
ATOM 625 O O . ILE A 1 76 ? 11.521 5.307 -35.627 1.00 95.75 76 ILE A O 1
ATOM 629 N N . ILE A 1 77 ? 10.947 7.362 -34.872 1.00 94.31 77 ILE A N 1
ATOM 630 C CA . ILE A 1 77 ? 10.492 7.909 -36.160 1.00 94.31 77 ILE A CA 1
ATOM 631 C C . ILE A 1 77 ? 11.325 9.096 -36.665 1.00 94.31 77 ILE A C 1
ATOM 633 O O . ILE A 1 77 ? 11.116 9.526 -37.795 1.00 94.31 77 ILE A O 1
ATOM 637 N N . SER A 1 78 ? 12.296 9.591 -35.889 1.00 90.81 78 SER A N 1
ATOM 638 C CA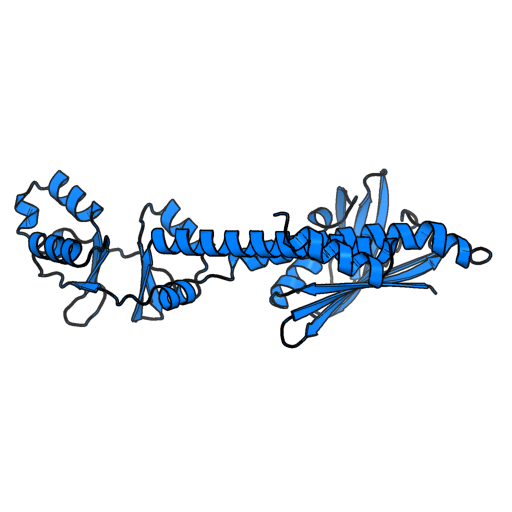 . SER A 1 78 ? 13.183 10.690 -36.301 1.00 90.81 78 SER A CA 1
ATOM 639 C C . SER A 1 78 ? 14.677 10.369 -36.135 1.00 90.81 78 SER A C 1
ATOM 641 O O . SER A 1 78 ? 15.065 9.367 -35.533 1.00 90.81 78 SER A O 1
ATOM 643 N N . SER A 1 79 ? 15.545 11.197 -36.726 1.00 82.81 79 SER A N 1
ATOM 644 C CA . SER A 1 79 ? 16.986 10.932 -36.892 1.00 82.81 79 SER A CA 1
ATOM 645 C C . SER A 1 79 ? 17.864 11.253 -35.674 1.00 82.81 79 SER A C 1
ATOM 647 O O . SER A 1 79 ? 19.056 10.945 -35.693 1.00 82.81 79 SER A O 1
ATOM 649 N N . GLY A 1 80 ? 17.312 11.858 -34.618 1.00 85.69 80 GLY A N 1
ATOM 650 C CA . GLY A 1 80 ? 18.091 12.397 -33.496 1.00 85.69 80 GLY A CA 1
ATOM 651 C C . GLY A 1 80 ? 18.458 11.403 -32.389 1.00 85.69 80 GLY A C 1
ATOM 652 O O . GLY A 1 80 ? 19.009 11.801 -31.360 1.00 85.69 80 GLY A O 1
ATOM 653 N N . TYR A 1 81 ? 18.178 10.110 -32.574 1.00 87.94 81 TYR A N 1
ATOM 654 C CA . TYR A 1 81 ? 18.481 9.093 -31.568 1.00 87.94 81 TYR A CA 1
ATOM 655 C C . TYR A 1 81 ? 20.002 8.961 -31.322 1.00 87.94 81 TYR A C 1
ATOM 657 O O . TYR A 1 81 ? 20.790 9.016 -32.272 1.00 87.94 81 TYR A O 1
ATOM 665 N N . PRO A 1 82 ? 20.466 8.775 -30.069 1.00 85.50 82 PRO A N 1
ATOM 666 C CA . PRO A 1 82 ? 21.897 8.736 -29.763 1.00 85.50 82 PRO A CA 1
ATOM 667 C C . PRO A 1 82 ? 22.677 7.595 -30.433 1.00 85.50 82 PRO A C 1
ATOM 669 O O . PRO A 1 82 ? 23.858 7.767 -30.741 1.00 85.50 82 PRO A O 1
ATOM 672 N N . LEU A 1 83 ? 22.039 6.444 -30.674 1.00 86.62 83 LEU A N 1
ATOM 673 C CA . LEU A 1 83 ? 22.710 5.251 -31.200 1.00 86.62 83 LEU A CA 1
ATOM 674 C C . LEU A 1 83 ? 22.718 5.201 -32.739 1.00 86.62 83 LEU A C 1
ATOM 676 O O . LEU A 1 83 ? 21.741 5.600 -33.373 1.00 86.62 83 LEU A O 1
ATOM 680 N N . PRO A 1 84 ? 23.773 4.639 -33.365 1.00 86.00 84 PRO A N 1
ATOM 681 C CA . PRO A 1 84 ? 23.910 4.553 -34.820 1.00 86.00 84 PRO A CA 1
ATOM 682 C C . PRO A 1 84 ? 23.049 3.425 -35.424 1.00 86.00 84 PRO A C 1
ATOM 684 O O . PRO A 1 84 ? 23.557 2.427 -35.942 1.00 86.00 84 PRO A O 1
ATOM 687 N N . VAL A 1 85 ? 21.727 3.585 -35.378 1.00 88.56 85 VAL A N 1
ATOM 688 C CA . VAL A 1 85 ? 20.737 2.610 -35.863 1.00 88.56 85 VAL A CA 1
ATOM 689 C C . VAL A 1 85 ? 19.880 3.190 -36.994 1.00 88.56 85 VAL A C 1
ATOM 691 O O . VAL A 1 85 ? 19.530 4.363 -36.983 1.00 88.56 85 VAL A O 1
ATOM 694 N N . LYS A 1 86 ? 19.544 2.361 -37.990 1.00 88.50 86 LYS A N 1
ATOM 695 C CA . LYS A 1 86 ? 18.565 2.666 -39.054 1.00 88.50 86 LYS A CA 1
ATOM 696 C C . LYS A 1 86 ? 17.126 2.546 -38.563 1.00 88.50 86 LYS A C 1
ATOM 698 O O . LYS A 1 86 ? 16.250 3.266 -39.019 1.00 88.50 86 LYS A O 1
ATOM 703 N N . ARG A 1 87 ? 16.884 1.582 -37.676 1.00 91.00 87 ARG A N 1
ATOM 704 C CA . ARG A 1 87 ? 15.576 1.286 -37.090 1.00 91.00 87 ARG A CA 1
ATOM 705 C C . ARG A 1 87 ? 15.782 0.862 -35.649 1.00 91.00 87 ARG A C 1
ATOM 707 O O . ARG A 1 87 ? 16.721 0.110 -35.390 1.00 91.00 87 ARG A O 1
ATOM 714 N N . MET A 1 88 ? 14.898 1.304 -34.763 1.00 94.38 88 MET A N 1
ATOM 715 C CA . MET A 1 88 ? 14.829 0.879 -33.369 1.00 94.38 88 MET A CA 1
ATOM 716 C C . MET A 1 88 ? 13.367 0.817 -32.938 1.00 94.38 88 MET A C 1
ATOM 718 O O . MET A 1 88 ? 12.602 1.755 -33.173 1.00 94.38 88 MET A O 1
ATOM 722 N N . VAL A 1 89 ? 13.007 -0.303 -32.326 1.00 96.62 89 VAL A N 1
ATOM 723 C CA . VAL A 1 89 ? 11.704 -0.564 -31.724 1.00 96.62 89 VAL A CA 1
ATOM 724 C C . VAL A 1 89 ? 11.952 -1.049 -30.300 1.00 96.62 89 VAL A C 1
ATOM 726 O O . VAL A 1 89 ? 12.795 -1.921 -30.096 1.00 96.62 89 VAL A O 1
ATOM 729 N N . ARG A 1 90 ? 11.250 -0.465 -29.330 1.00 96.19 90 ARG A N 1
ATOM 730 C CA . ARG A 1 90 ? 11.294 -0.815 -27.910 1.00 96.19 90 ARG A CA 1
ATOM 731 C C . ARG A 1 90 ? 9.928 -1.345 -27.495 1.00 96.19 90 ARG A C 1
ATOM 733 O O . ARG A 1 90 ? 8.940 -0.636 -27.654 1.00 96.19 90 ARG A O 1
ATOM 740 N N . THR A 1 91 ? 9.888 -2.539 -26.925 1.00 97.56 91 THR A N 1
ATOM 741 C CA . THR A 1 91 ? 8.666 -3.148 -26.399 1.00 97.56 91 THR A CA 1
ATOM 742 C C . THR A 1 91 ? 8.827 -3.396 -24.914 1.00 97.56 91 THR A C 1
ATOM 744 O O . THR A 1 91 ? 9.777 -4.058 -24.495 1.00 97.56 91 THR A O 1
ATOM 747 N N . PHE A 1 92 ? 7.885 -2.874 -24.139 1.00 97.19 92 PHE A N 1
ATOM 748 C CA . PHE A 1 92 ? 7.646 -3.337 -22.783 1.00 97.19 92 PHE A CA 1
ATOM 749 C C . PHE A 1 92 ? 6.546 -4.386 -22.826 1.00 97.19 92 PHE A C 1
ATOM 751 O O . PHE A 1 92 ? 5.528 -4.193 -23.488 1.00 97.19 92 PHE A O 1
ATOM 758 N N . SER A 1 93 ? 6.746 -5.493 -22.126 1.00 96.88 93 SER A N 1
ATOM 759 C CA . SER A 1 93 ? 5.728 -6.526 -21.971 1.00 96.88 93 SER A CA 1
ATOM 760 C C . SER A 1 93 ? 5.789 -7.129 -20.583 1.00 96.88 93 SER A C 1
ATOM 762 O O . SER A 1 93 ? 6.873 -7.268 -20.018 1.00 96.88 93 SER A O 1
ATOM 764 N N . MET A 1 94 ? 4.639 -7.534 -20.068 1.00 94.88 94 MET A N 1
ATOM 765 C CA . MET A 1 94 ? 4.519 -8.254 -18.816 1.00 94.88 94 MET A CA 1
ATOM 766 C C . MET A 1 94 ? 3.779 -9.565 -19.011 1.00 94.88 94 MET A C 1
ATOM 768 O O . MET A 1 94 ? 2.867 -9.678 -19.831 1.00 94.88 94 MET A O 1
ATOM 772 N N . ARG A 1 95 ? 4.183 -10.564 -18.237 1.00 92.38 95 ARG A N 1
ATOM 773 C CA . ARG A 1 95 ? 3.473 -11.830 -18.126 1.00 92.38 95 ARG A CA 1
ATOM 774 C C . ARG A 1 95 ? 3.349 -12.198 -16.661 1.00 92.38 95 ARG A C 1
ATOM 776 O O . ARG A 1 95 ? 4.331 -12.121 -15.924 1.00 92.38 95 ARG A O 1
ATOM 783 N N . GLU A 1 96 ? 2.160 -12.622 -16.270 1.00 81.50 96 GLU A N 1
ATOM 784 C CA . GLU A 1 96 ? 1.940 -13.220 -14.961 1.00 81.50 96 GLU A CA 1
ATOM 785 C C . GLU A 1 96 ? 2.614 -14.600 -14.895 1.00 81.50 96 GLU A C 1
ATOM 787 O O . GLU A 1 96 ? 2.452 -15.447 -15.773 1.00 81.50 96 GLU A O 1
ATOM 792 N N . ASP A 1 97 ? 3.410 -14.791 -13.854 1.00 70.81 97 ASP A N 1
ATOM 793 C CA . ASP A 1 97 ? 4.020 -16.038 -13.398 1.00 70.81 97 ASP A CA 1
ATOM 794 C C . ASP A 1 97 ? 3.350 -16.323 -12.033 1.00 70.81 97 ASP A C 1
ATOM 796 O O . ASP A 1 97 ? 3.118 -15.356 -11.311 1.00 70.81 97 ASP A O 1
ATOM 800 N N . PRO A 1 98 ? 2.993 -17.555 -11.616 1.00 49.91 98 PRO A N 1
ATOM 801 C CA . PRO A 1 98 ? 2.049 -17.809 -10.508 1.00 49.91 98 PRO A CA 1
ATOM 802 C C . PRO A 1 98 ? 2.301 -17.113 -9.153 1.00 49.91 98 PRO A C 1
ATOM 804 O O . PRO A 1 98 ? 1.433 -17.143 -8.287 1.00 49.91 98 PRO A O 1
ATOM 807 N N . LEU A 1 99 ? 3.468 -16.490 -8.948 1.00 53.09 99 LEU A N 1
ATOM 808 C CA . LEU A 1 99 ? 3.801 -15.673 -7.777 1.00 53.09 99 LEU A CA 1
ATOM 809 C C . LEU A 1 99 ? 4.481 -14.323 -8.105 1.00 53.09 99 LEU A C 1
ATOM 811 O O . LEU A 1 99 ? 4.874 -13.617 -7.177 1.00 53.09 99 LEU A O 1
ATOM 815 N N . ASN A 1 100 ? 4.686 -13.974 -9.381 1.00 77.25 100 ASN A N 1
ATOM 816 C CA . ASN A 1 100 ? 5.445 -12.794 -9.815 1.00 77.25 100 ASN A CA 1
ATOM 817 C C . ASN A 1 100 ? 4.960 -12.260 -11.172 1.00 77.25 100 ASN A C 1
ATOM 819 O O . ASN A 1 100 ? 4.251 -12.917 -11.919 1.00 77.25 100 ASN A O 1
ATOM 823 N N . ILE A 1 101 ? 5.446 -11.087 -11.551 1.00 87.69 101 ILE A N 1
ATOM 824 C CA . ILE A 1 101 ? 5.347 -10.558 -12.907 1.00 87.69 101 ILE A CA 1
ATOM 825 C C . ILE A 1 101 ? 6.718 -10.651 -13.556 1.00 87.69 101 ILE A C 1
ATOM 827 O O . ILE A 1 101 ? 7.709 -10.140 -13.027 1.00 87.69 101 ILE A O 1
ATOM 831 N N . LEU A 1 102 ? 6.779 -11.293 -14.718 1.00 92.69 102 LEU A N 1
ATOM 832 C CA . LEU A 1 102 ? 7.936 -11.227 -15.594 1.00 92.69 102 LEU A CA 1
ATOM 833 C C . LEU A 1 102 ? 7.809 -9.972 -16.460 1.00 92.69 102 LEU A C 1
ATOM 835 O O . LEU A 1 102 ? 7.060 -9.965 -17.436 1.00 92.69 102 LEU A O 1
ATOM 839 N N . LEU A 1 103 ? 8.531 -8.916 -16.087 1.00 95.75 103 LEU A N 1
ATOM 840 C CA . LEU A 1 103 ? 8.661 -7.703 -16.886 1.00 95.75 103 LEU A CA 1
ATOM 841 C C . LEU A 1 103 ? 9.817 -7.868 -17.874 1.00 95.75 103 LEU A C 1
ATOM 843 O O . LEU A 1 103 ? 10.956 -8.130 -17.478 1.00 95.75 103 LEU A O 1
ATOM 847 N N . THR A 1 104 ? 9.528 -7.658 -19.151 1.00 97.19 104 THR A N 1
ATOM 848 C CA . THR A 1 104 ? 10.483 -7.755 -20.252 1.00 97.19 104 THR A CA 1
ATOM 849 C C . THR A 1 104 ? 10.581 -6.418 -20.969 1.00 97.19 104 THR A C 1
ATOM 851 O O . THR A 1 104 ? 9.577 -5.851 -21.399 1.00 97.19 104 THR A O 1
ATOM 854 N N . LEU A 1 105 ? 11.813 -5.947 -21.143 1.00 97.75 105 LEU A N 1
ATOM 855 C CA . LEU A 1 105 ? 12.161 -4.830 -22.009 1.00 97.75 105 LEU A CA 1
ATOM 856 C C . LEU A 1 105 ? 12.950 -5.371 -23.201 1.00 97.75 105 LEU A C 1
ATOM 858 O O . LEU A 1 105 ? 14.082 -5.832 -23.046 1.00 97.75 105 LEU A O 1
ATOM 862 N N . LYS A 1 106 ? 12.356 -5.300 -24.391 1.00 97.56 106 LYS A N 1
ATOM 863 C CA . LYS A 1 106 ? 12.921 -5.817 -25.641 1.00 97.56 106 LYS A CA 1
ATOM 864 C C . LYS A 1 106 ? 13.228 -4.679 -26.610 1.00 97.56 106 LYS A C 1
ATOM 866 O O . LYS A 1 106 ? 12.405 -3.795 -26.825 1.00 97.56 106 LYS A O 1
ATOM 871 N N . PHE A 1 107 ? 14.394 -4.738 -27.240 1.00 96.75 107 PHE A N 1
ATOM 872 C CA . PHE A 1 107 ? 14.827 -3.847 -28.309 1.00 96.75 107 PHE A CA 1
ATOM 873 C C . PHE A 1 107 ? 15.041 -4.633 -29.602 1.00 96.75 107 PHE A C 1
ATOM 875 O O . PHE A 1 107 ? 15.803 -5.600 -29.631 1.00 96.75 107 PHE A O 1
ATOM 882 N N . GLU A 1 108 ? 14.431 -4.172 -30.690 1.00 95.69 108 GLU A N 1
ATOM 883 C CA . GLU A 1 108 ? 14.633 -4.692 -32.042 1.00 95.69 108 GLU A CA 1
ATOM 884 C C . GLU A 1 108 ? 15.190 -3.592 -32.941 1.00 95.69 108 GLU A C 1
ATOM 886 O O . GLU A 1 108 ? 14.547 -2.563 -33.169 1.00 95.69 108 GLU A O 1
ATOM 891 N N . TYR A 1 109 ? 16.393 -3.794 -33.476 1.00 93.25 109 TYR A N 1
ATOM 892 C CA . TYR A 1 109 ? 17.092 -2.739 -34.204 1.00 93.25 109 TYR A CA 1
ATOM 893 C C . TYR A 1 109 ? 17.936 -3.225 -35.373 1.00 93.25 109 TYR A C 1
ATOM 895 O O . TYR A 1 109 ? 18.222 -4.408 -35.554 1.00 93.25 109 TYR A O 1
ATOM 903 N N . THR A 1 110 ? 18.320 -2.273 -36.221 1.00 90.38 110 THR A N 1
ATOM 904 C CA . THR A 1 110 ? 19.221 -2.500 -37.355 1.00 90.38 110 THR A CA 1
ATOM 905 C C . THR A 1 110 ? 20.359 -1.482 -37.303 1.00 90.38 110 THR A C 1
ATOM 907 O O . THR A 1 110 ? 20.080 -0.289 -37.425 1.00 90.38 110 THR A O 1
ATOM 910 N N . PRO A 1 111 ? 21.626 -1.903 -37.128 1.00 87.69 111 PRO A N 1
ATOM 911 C CA . PRO A 1 111 ? 22.776 -0.997 -37.163 1.00 87.69 111 PRO A CA 1
ATOM 912 C C . PRO A 1 111 ? 22.892 -0.247 -38.501 1.00 87.69 111 PRO A C 1
ATOM 914 O O . PRO A 1 111 ? 22.550 -0.787 -39.556 1.00 87.69 111 PRO A O 1
ATOM 917 N N . LYS A 1 112 ? 23.382 1.000 -38.480 1.00 80.25 112 LYS A N 1
ATOM 918 C CA . LYS A 1 112 ? 23.456 1.853 -39.682 1.00 80.25 112 LYS A CA 1
ATOM 919 C C . LYS A 1 112 ? 24.471 1.364 -40.724 1.00 80.25 112 LYS A C 1
ATOM 921 O O . LYS A 1 112 ? 24.186 1.435 -41.919 1.00 80.25 112 LYS A O 1
ATOM 926 N N . TYR A 1 113 ? 25.595 0.799 -40.283 1.00 76.06 113 TYR A N 1
ATOM 927 C CA . TYR A 1 113 ? 26.698 0.353 -41.142 1.00 76.06 113 TYR A CA 1
ATOM 928 C C . TYR A 1 113 ? 26.782 -1.180 -41.174 1.00 76.06 113 TYR A C 1
ATOM 930 O O . TYR A 1 113 ? 27.543 -1.789 -40.429 1.00 76.06 113 TYR A O 1
ATOM 938 N N . ALA A 1 114 ? 25.962 -1.813 -42.019 1.00 57.16 114 ALA A N 1
ATOM 939 C CA . ALA A 1 114 ? 25.805 -3.272 -42.072 1.00 57.16 114 ALA A CA 1
ATOM 940 C C . ALA A 1 114 ? 27.094 -4.043 -42.438 1.00 57.16 114 ALA A C 1
ATOM 942 O O . ALA A 1 114 ? 27.240 -5.185 -42.017 1.00 57.16 114 ALA A O 1
ATOM 943 N N . ILE A 1 115 ? 28.049 -3.411 -43.133 1.00 58.84 115 ILE A N 1
ATOM 944 C CA . ILE A 1 115 ? 29.303 -4.028 -43.616 1.00 58.84 115 ILE A CA 1
ATOM 945 C C . ILE A 1 115 ? 30.298 -4.296 -42.463 1.00 58.84 115 ILE A C 1
ATOM 947 O O . ILE A 1 115 ? 30.998 -5.299 -42.467 1.00 58.84 115 ILE A O 1
ATOM 951 N N . PHE A 1 116 ? 30.273 -3.468 -41.410 1.00 57.38 116 PHE A N 1
ATOM 952 C CA . PHE A 1 116 ? 30.971 -3.688 -40.127 1.00 57.38 116 PHE A CA 1
ATOM 953 C C . PHE A 1 116 ? 29.983 -3.983 -38.984 1.00 57.38 116 PHE A C 1
ATOM 955 O O . PHE A 1 116 ? 30.292 -3.826 -37.799 1.00 57.38 116 PHE A O 1
ATOM 962 N N . GLY A 1 117 ? 28.758 -4.389 -39.337 1.00 58.84 117 GLY A N 1
ATOM 963 C CA . GLY A 1 117 ? 27.605 -4.384 -38.441 1.00 58.84 117 GLY A CA 1
ATOM 964 C C . GLY A 1 117 ? 27.792 -5.246 -37.197 1.00 58.84 117 GLY A C 1
ATOM 965 O O . GLY A 1 117 ? 27.359 -4.847 -36.122 1.00 58.84 117 GLY A O 1
ATOM 966 N N . GLY A 1 118 ? 28.488 -6.382 -37.309 1.00 65.12 118 GLY A N 1
ATOM 967 C CA . GLY A 1 118 ? 28.776 -7.258 -36.170 1.00 65.12 118 GLY A CA 1
ATOM 968 C C . GLY A 1 118 ? 29.699 -6.621 -35.124 1.00 65.12 118 GLY A C 1
ATOM 969 O O . GLY A 1 118 ? 29.433 -6.730 -33.926 1.00 65.12 118 GLY A O 1
ATOM 970 N N . ILE A 1 119 ? 30.743 -5.915 -35.571 1.00 71.12 119 ILE A N 1
ATOM 971 C CA . ILE A 1 119 ? 31.733 -5.257 -34.703 1.00 71.12 119 ILE A CA 1
ATOM 972 C C . ILE A 1 119 ? 31.116 -4.015 -34.052 1.00 71.12 119 ILE A C 1
ATOM 974 O O . ILE A 1 119 ? 31.148 -3.884 -32.829 1.00 71.12 119 ILE A O 1
ATOM 978 N N . LEU A 1 120 ? 30.460 -3.156 -34.843 1.00 71.12 120 LEU A N 1
ATOM 979 C CA . LEU A 1 120 ? 29.761 -1.968 -34.337 1.00 71.12 120 LEU A CA 1
ATOM 980 C C . LEU A 1 120 ? 28.673 -2.340 -33.318 1.00 71.12 120 LEU A C 1
ATOM 982 O O . LEU A 1 120 ? 28.502 -1.668 -32.298 1.00 71.12 120 LEU A O 1
ATOM 986 N N . ASN A 1 121 ? 27.947 -3.429 -33.579 1.00 76.62 121 ASN A N 1
ATOM 987 C CA . ASN A 1 121 ? 26.919 -3.916 -32.674 1.00 76.62 121 ASN A CA 1
ATOM 988 C C . ASN A 1 121 ? 27.499 -4.349 -31.320 1.00 76.62 121 ASN A C 1
ATOM 990 O O . ASN A 1 121 ? 27.002 -3.926 -30.277 1.00 76.62 121 ASN A O 1
ATOM 994 N N . LYS A 1 122 ? 28.562 -5.164 -31.334 1.00 77.94 122 LYS A N 1
ATOM 995 C CA . LYS A 1 122 ? 29.193 -5.689 -30.114 1.00 77.94 122 LYS A CA 1
ATOM 996 C C . LYS A 1 122 ? 29.923 -4.619 -29.300 1.00 77.94 122 LYS A C 1
ATOM 998 O O . LYS A 1 122 ? 29.833 -4.663 -28.078 1.00 77.94 122 LYS A O 1
ATOM 1003 N N . LEU A 1 123 ? 30.619 -3.684 -29.949 1.00 77.50 123 LEU A N 1
ATOM 1004 C CA . LEU A 1 123 ? 31.487 -2.717 -29.264 1.00 77.50 123 LEU A CA 1
ATOM 1005 C C . LEU A 1 123 ? 30.785 -1.416 -28.860 1.00 77.50 123 LEU A C 1
ATOM 1007 O O . LEU A 1 123 ? 31.194 -0.800 -27.883 1.00 77.50 123 LEU A O 1
ATOM 1011 N N . HIS A 1 124 ? 29.729 -0.998 -29.568 1.00 76.25 124 HIS A N 1
ATOM 1012 C CA . HIS A 1 124 ? 29.085 0.298 -29.310 1.00 76.25 124 HIS A CA 1
ATOM 1013 C C . HIS A 1 124 ? 27.610 0.183 -28.921 1.00 76.25 124 HIS A C 1
ATOM 1015 O O . HIS A 1 124 ? 27.200 0.751 -27.914 1.00 76.25 124 HIS A O 1
ATOM 1021 N N . ILE A 1 125 ? 26.793 -0.546 -29.689 1.00 84.19 125 ILE A N 1
ATOM 1022 C CA . ILE A 1 125 ? 25.335 -0.545 -29.474 1.00 84.19 125 ILE A CA 1
ATOM 1023 C C . ILE A 1 125 ? 24.948 -1.388 -28.252 1.00 84.19 125 ILE A C 1
ATOM 1025 O O . ILE A 1 125 ? 24.267 -0.893 -27.354 1.00 84.19 125 ILE A O 1
ATOM 1029 N N . LEU A 1 126 ? 25.392 -2.648 -28.194 1.00 84.50 126 LEU A N 1
ATOM 1030 C CA . LEU A 1 126 ? 25.023 -3.574 -27.119 1.00 84.50 126 LEU A CA 1
ATOM 1031 C C . LEU A 1 126 ? 25.464 -3.114 -25.720 1.00 84.50 126 LEU A C 1
ATOM 1033 O O . LEU A 1 126 ? 24.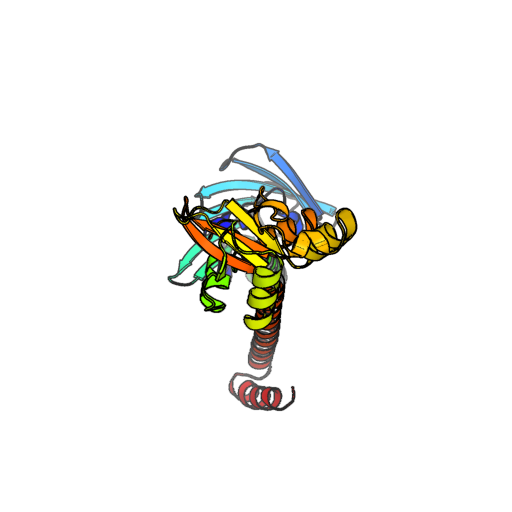649 -3.235 -24.808 1.00 84.50 126 LEU A O 1
ATOM 1037 N N . PRO A 1 127 ? 26.684 -2.585 -25.499 1.00 85.56 127 PRO A N 1
ATOM 1038 C CA . PRO A 1 127 ? 27.086 -2.102 -24.178 1.00 85.56 127 PRO A CA 1
ATOM 1039 C C . PRO A 1 127 ? 26.212 -0.945 -23.684 1.00 85.56 127 PRO A C 1
ATOM 1041 O O . PRO A 1 127 ? 25.766 -0.964 -22.540 1.00 85.56 127 PRO A O 1
ATOM 1044 N N . ILE A 1 128 ? 25.900 0.019 -24.558 1.00 85.38 128 ILE A N 1
ATOM 1045 C CA . ILE A 1 128 ? 25.052 1.162 -24.196 1.00 85.38 128 ILE A CA 1
ATOM 1046 C C . ILE A 1 128 ? 23.622 0.697 -23.912 1.00 85.38 128 ILE A C 1
ATOM 1048 O O . ILE A 1 128 ? 23.052 1.087 -22.895 1.00 85.38 128 ILE A O 1
ATOM 1052 N N . LEU A 1 129 ? 23.058 -0.174 -24.763 1.00 86.38 129 LEU A N 1
ATOM 1053 C CA . LEU A 1 129 ? 21.731 -0.746 -24.527 1.00 86.38 129 LEU A CA 1
ATOM 1054 C C . LEU A 1 129 ? 21.679 -1.531 -23.219 1.00 86.38 129 LEU A C 1
ATOM 1056 O O . LEU A 1 129 ? 20.717 -1.362 -22.482 1.00 86.38 129 LEU A O 1
ATOM 1060 N N . LYS A 1 130 ? 22.711 -2.326 -22.902 1.00 87.88 130 LYS A N 1
ATOM 1061 C CA . LYS A 1 130 ? 22.805 -3.050 -21.630 1.00 87.88 130 LYS A CA 1
ATOM 1062 C C . LYS A 1 130 ? 22.784 -2.098 -20.444 1.00 87.88 130 LYS A C 1
ATOM 1064 O O . LYS A 1 130 ? 21.973 -2.295 -19.548 1.00 87.88 130 LYS A O 1
ATOM 1069 N N . ILE A 1 131 ? 23.645 -1.084 -20.423 1.00 83.00 131 ILE A N 1
ATOM 1070 C CA . ILE A 1 131 ? 23.712 -0.144 -19.295 1.00 83.00 131 ILE A CA 1
ATOM 1071 C C . ILE A 1 131 ? 22.371 0.577 -19.134 1.00 83.00 131 ILE A C 1
ATOM 1073 O O . ILE A 1 131 ? 21.790 0.551 -18.051 1.00 83.00 131 ILE A O 1
ATOM 1077 N N . TYR A 1 132 ? 21.845 1.141 -20.224 1.00 87.62 132 TYR A N 1
ATOM 1078 C CA . TYR A 1 132 ? 20.570 1.854 -20.214 1.00 87.62 132 TYR A CA 1
ATOM 1079 C C . TYR A 1 132 ? 19.414 0.962 -19.753 1.00 87.62 132 TYR A C 1
ATOM 1081 O O . TYR A 1 132 ? 18.646 1.356 -18.880 1.00 87.62 132 TYR A O 1
ATOM 1089 N N . SER A 1 133 ? 19.291 -0.247 -20.310 1.00 89.81 133 SER A N 1
ATOM 1090 C CA . SER A 1 133 ? 18.188 -1.149 -19.987 1.00 89.81 133 SER A CA 1
ATOM 1091 C C . SER A 1 133 ? 18.243 -1.617 -18.541 1.00 89.81 133 SER A C 1
ATOM 1093 O O . SER A 1 133 ? 17.199 -1.736 -17.920 1.00 89.81 133 SER A O 1
ATOM 1095 N N . HIS A 1 134 ? 19.431 -1.893 -17.994 1.00 88.81 134 HIS A N 1
ATOM 1096 C CA . HIS A 1 134 ? 19.554 -2.302 -16.595 1.00 88.81 134 HIS A CA 1
ATOM 1097 C C . HIS A 1 134 ? 19.179 -1.148 -15.666 1.00 88.81 134 HIS A C 1
ATOM 1099 O O . HIS A 1 134 ? 18.340 -1.348 -14.801 1.00 88.81 134 HIS A O 1
ATOM 1105 N N . GLN A 1 135 ? 19.693 0.062 -15.909 1.00 85.94 135 GLN A N 1
ATOM 1106 C CA . GLN A 1 135 ? 19.345 1.243 -15.110 1.00 85.94 135 GLN A CA 1
ATOM 1107 C C . GLN A 1 135 ? 17.846 1.567 -15.166 1.00 85.94 135 GLN A C 1
ATOM 1109 O O . GLN A 1 135 ? 17.229 1.779 -14.131 1.00 85.94 135 GLN A O 1
ATOM 1114 N N . LEU A 1 136 ? 17.244 1.557 -16.359 1.00 91.69 136 LEU A N 1
ATOM 1115 C CA . LEU A 1 136 ? 15.807 1.783 -16.520 1.00 91.69 136 LEU A CA 1
ATOM 1116 C C . LEU A 1 136 ? 14.985 0.717 -15.790 1.00 91.69 136 LEU A C 1
ATOM 1118 O O . LEU A 1 136 ? 14.033 1.048 -15.093 1.00 91.69 136 LEU A O 1
ATOM 1122 N N . MET A 1 137 ? 15.350 -0.559 -15.936 1.00 92.31 137 MET A N 1
ATOM 1123 C CA . MET A 1 137 ? 14.646 -1.652 -15.266 1.00 92.31 137 MET A CA 1
ATOM 1124 C C . MET A 1 137 ? 14.794 -1.572 -13.745 1.00 92.31 137 MET A C 1
ATOM 1126 O O . MET A 1 137 ? 13.822 -1.819 -13.044 1.00 92.31 137 MET A O 1
ATOM 1130 N N . ASP A 1 138 ? 15.968 -1.208 -13.233 1.00 87.69 138 ASP A N 1
ATOM 1131 C CA . ASP A 1 138 ? 16.198 -1.069 -11.794 1.00 87.69 138 ASP A CA 1
ATOM 1132 C C . ASP A 1 138 ? 15.413 0.132 -11.225 1.00 87.69 138 ASP A C 1
ATOM 1134 O O . ASP A 1 138 ? 14.754 -0.013 -10.197 1.00 87.69 138 ASP A O 1
ATOM 1138 N N . ASN A 1 139 ? 15.371 1.269 -11.933 1.00 88.06 139 ASN A N 1
ATOM 1139 C CA . ASN A 1 139 ? 14.550 2.431 -11.562 1.00 88.06 139 ASN A CA 1
ATOM 1140 C C . ASN A 1 139 ? 13.046 2.113 -11.584 1.00 88.06 139 ASN A C 1
ATOM 1142 O O . ASN A 1 139 ? 12.314 2.502 -10.677 1.00 88.06 139 ASN A O 1
ATOM 1146 N N . LEU A 1 140 ? 12.580 1.387 -12.606 1.00 91.81 140 LEU A N 1
ATOM 1147 C CA . LEU A 1 140 ? 11.192 0.930 -12.692 1.00 91.81 140 LEU A CA 1
ATOM 1148 C C . LEU A 1 140 ? 10.846 -0.003 -11.534 1.00 91.81 140 LEU A C 1
ATOM 1150 O O . LEU A 1 140 ? 9.811 0.177 -10.907 1.00 91.81 140 LEU A O 1
ATOM 1154 N N . VAL A 1 141 ? 11.707 -0.979 -11.231 1.00 88.94 141 VAL A N 1
ATOM 1155 C CA . VAL A 1 141 ? 11.504 -1.895 -10.101 1.00 88.94 141 VAL A CA 1
ATOM 1156 C C . VAL A 1 141 ? 11.468 -1.130 -8.780 1.00 88.94 141 VAL A C 1
ATOM 1158 O O . VAL A 1 141 ? 10.588 -1.406 -7.974 1.00 88.94 141 VAL A O 1
ATOM 1161 N N . ALA A 1 142 ? 12.357 -0.156 -8.569 1.00 81.62 142 ALA A N 1
ATOM 1162 C CA . ALA A 1 142 ? 12.331 0.693 -7.379 1.00 81.62 142 ALA A CA 1
ATOM 1163 C C . ALA A 1 142 ? 11.002 1.457 -7.263 1.00 81.62 142 ALA A C 1
ATOM 1165 O O . ALA A 1 142 ? 10.319 1.334 -6.255 1.00 81.62 142 ALA A O 1
ATOM 1166 N N . LYS A 1 143 ? 10.565 2.135 -8.334 1.00 83.69 143 LYS A N 1
ATOM 1167 C CA . LYS A 1 143 ? 9.290 2.872 -8.349 1.00 83.69 143 LYS A CA 1
ATOM 1168 C C . LYS A 1 143 ? 8.072 1.959 -8.157 1.00 83.69 143 LYS A C 1
ATOM 1170 O O . LYS A 1 143 ? 7.120 2.338 -7.477 1.00 83.69 143 LYS A O 1
ATOM 1175 N N . ILE A 1 144 ? 8.088 0.758 -8.743 1.00 85.62 144 ILE A N 1
ATOM 1176 C CA . ILE A 1 144 ? 7.047 -0.261 -8.539 1.00 85.62 144 ILE A CA 1
ATOM 1177 C C . ILE A 1 144 ? 7.017 -0.701 -7.087 1.00 85.62 144 ILE A C 1
ATOM 1179 O O . ILE A 1 144 ? 5.937 -0.735 -6.504 1.00 85.62 144 ILE A O 1
ATOM 1183 N N . ASN A 1 145 ? 8.179 -1.007 -6.514 1.00 79.56 145 ASN A N 1
ATOM 1184 C CA . ASN A 1 145 ? 8.274 -1.407 -5.124 1.00 79.56 145 ASN A CA 1
ATOM 1185 C C . ASN A 1 145 ? 7.743 -0.294 -4.229 1.00 79.56 145 ASN A C 1
ATOM 1187 O O . ASN A 1 145 ? 6.830 -0.589 -3.481 1.00 79.56 145 ASN A O 1
ATOM 1191 N N . ASP A 1 146 ? 8.186 0.957 -4.383 1.00 72.31 146 ASP A N 1
ATOM 1192 C CA . ASP A 1 146 ? 7.706 2.110 -3.603 1.00 72.31 146 ASP A CA 1
ATOM 1193 C C . ASP A 1 146 ? 6.185 2.318 -3.719 1.00 72.31 146 ASP A C 1
ATOM 1195 O O . ASP A 1 146 ? 5.507 2.630 -2.741 1.00 72.31 146 ASP A O 1
ATOM 1199 N N . THR A 1 147 ? 5.621 2.120 -4.914 1.00 67.56 147 THR A N 1
ATOM 1200 C CA . THR A 1 147 ? 4.177 2.291 -5.154 1.00 67.56 147 THR A CA 1
ATOM 1201 C C . THR A 1 147 ? 3.355 1.130 -4.586 1.00 67.56 147 THR A C 1
ATOM 1203 O O . THR A 1 147 ? 2.251 1.340 -4.081 1.00 67.56 147 THR A O 1
ATOM 1206 N N . GLU A 1 148 ? 3.875 -0.097 -4.648 1.00 65.12 148 GLU A N 1
ATOM 1207 C CA . GLU A 1 148 ? 3.288 -1.252 -3.959 1.00 65.12 148 GLU A CA 1
ATOM 1208 C C . GLU A 1 148 ? 3.449 -1.167 -2.437 1.00 65.12 148 GLU A C 1
ATOM 1210 O O . GLU A 1 148 ? 2.578 -1.612 -1.687 1.00 65.12 148 GLU A O 1
ATOM 1215 N N . TRP A 1 149 ? 4.529 -0.543 -1.975 1.00 53.53 149 TRP A N 1
ATOM 1216 C CA . TRP A 1 149 ? 4.892 -0.388 -0.572 1.00 53.53 149 TRP A CA 1
ATOM 1217 C C . TRP A 1 149 ? 3.795 0.298 0.244 1.00 53.53 149 TRP A C 1
ATOM 1219 O O . TRP A 1 149 ? 3.460 -0.132 1.341 1.00 53.53 149 TRP A O 1
ATOM 1229 N N . GLY A 1 150 ? 3.110 1.281 -0.347 1.00 50.03 150 GLY A N 1
ATOM 1230 C CA . GLY A 1 150 ? 1.958 1.941 0.271 1.00 50.03 150 GLY A CA 1
ATOM 1231 C C . GLY A 1 150 ? 0.707 1.064 0.455 1.00 50.03 150 GLY A C 1
ATOM 1232 O O . GLY A 1 150 ? -0.280 1.559 0.992 1.00 50.03 150 GLY A O 1
ATOM 1233 N N . TYR A 1 151 ? 0.692 -0.202 0.013 1.00 53.66 151 TYR A N 1
ATOM 1234 C CA . TYR A 1 151 ? -0.517 -1.042 -0.052 1.00 53.66 151 TYR A CA 1
ATOM 1235 C C . TYR A 1 151 ? -0.438 -2.401 0.658 1.00 53.66 151 TYR A C 1
ATOM 1237 O O . TYR A 1 151 ? -1.470 -3.062 0.783 1.00 53.66 151 TYR A O 1
ATOM 1245 N N . HIS A 1 152 ? 0.731 -2.854 1.120 1.00 64.69 152 HIS A N 1
ATOM 1246 C CA . HIS A 1 152 ? 0.872 -4.243 1.576 1.00 64.69 152 HIS A CA 1
ATOM 1247 C C . HIS A 1 152 ? 0.426 -4.513 3.009 1.00 64.69 152 HIS A C 1
ATOM 1249 O O . HIS A 1 152 ? 0.040 -5.644 3.309 1.00 64.69 152 HIS A O 1
ATOM 1255 N N . VAL A 1 153 ? 0.449 -3.512 3.887 1.00 78.50 153 VAL A N 1
ATOM 1256 C CA . VAL A 1 153 ? -0.068 -3.656 5.249 1.00 78.50 153 VAL A CA 1
ATOM 1257 C C . VAL A 1 153 ? -1.391 -2.918 5.355 1.00 78.50 153 VAL A C 1
ATOM 1259 O O . VAL A 1 153 ? -1.439 -1.693 5.269 1.00 78.50 153 VAL A O 1
ATOM 1262 N N . THR A 1 154 ? -2.467 -3.675 5.542 1.00 89.12 154 THR A N 1
ATOM 1263 C CA . THR A 1 154 ? -3.814 -3.148 5.773 1.00 89.12 154 THR A CA 1
ATOM 1264 C C . THR A 1 154 ? -4.215 -3.281 7.236 1.00 89.12 154 THR A C 1
ATOM 1266 O O . THR A 1 154 ? -3.620 -4.058 7.992 1.00 89.12 154 THR A O 1
ATOM 1269 N N . ALA A 1 155 ? -5.270 -2.570 7.634 1.00 91.94 155 ALA A N 1
ATOM 1270 C CA . ALA A 1 155 ? -5.879 -2.719 8.952 1.00 91.94 155 ALA A CA 1
ATOM 1271 C C . ALA A 1 155 ? -6.220 -4.190 9.272 1.00 91.94 155 ALA A C 1
ATOM 1273 O O . ALA A 1 155 ? -5.978 -4.646 10.391 1.00 91.94 155 ALA A O 1
ATOM 1274 N N . ALA A 1 156 ? -6.689 -4.963 8.283 1.00 90.00 156 ALA A N 1
ATOM 1275 C CA . ALA A 1 156 ? -6.963 -6.393 8.438 1.00 90.00 156 ALA A CA 1
ATOM 1276 C C . ALA A 1 156 ? -5.724 -7.206 8.855 1.00 90.00 156 ALA A C 1
ATOM 1278 O O . ALA A 1 156 ? -5.803 -8.060 9.741 1.00 90.00 156 ALA A O 1
ATOM 1279 N N . ILE A 1 157 ? -4.568 -6.939 8.238 1.00 88.50 157 ILE A N 1
ATOM 1280 C CA . ILE A 1 157 ? -3.311 -7.631 8.557 1.00 88.50 157 ILE A CA 1
ATOM 1281 C C . ILE A 1 157 ? -2.861 -7.279 9.975 1.00 88.50 157 ILE A C 1
ATOM 1283 O O . ILE A 1 157 ? -2.497 -8.176 10.738 1.00 88.50 157 ILE A O 1
ATOM 1287 N N . ILE A 1 158 ? -2.938 -5.996 10.336 1.00 91.44 158 ILE A N 1
ATOM 1288 C CA . ILE A 1 158 ? -2.567 -5.509 11.667 1.00 91.44 158 ILE A CA 1
ATOM 1289 C C . ILE A 1 158 ? -3.434 -6.173 12.743 1.00 91.44 158 ILE A C 1
ATOM 1291 O O . ILE A 1 158 ? -2.903 -6.722 13.709 1.00 91.44 158 ILE A O 1
ATOM 1295 N N . ILE A 1 159 ? -4.761 -6.189 12.562 1.00 90.31 159 ILE A N 1
ATOM 1296 C CA . ILE A 1 159 ? -5.689 -6.830 13.507 1.00 90.31 159 ILE A CA 1
ATOM 1297 C C . ILE A 1 159 ? -5.366 -8.315 13.662 1.00 90.31 159 ILE A C 1
ATOM 1299 O O . ILE A 1 159 ? -5.249 -8.809 14.786 1.00 90.31 159 ILE A O 1
ATOM 1303 N N . LYS A 1 160 ? -5.173 -9.024 12.544 1.00 86.94 160 LYS A N 1
ATOM 1304 C CA . LYS A 1 160 ? -4.875 -10.460 12.553 1.00 86.94 160 LYS A CA 1
ATOM 1305 C C . LYS A 1 160 ? -3.589 -10.782 13.321 1.00 86.94 160 LYS A C 1
ATOM 1307 O O . LYS A 1 160 ? -3.529 -11.802 13.998 1.00 86.94 160 LYS A O 1
ATOM 1312 N N . GLN A 1 161 ? -2.567 -9.931 13.224 1.00 84.88 161 GLN A N 1
ATOM 1313 C CA . GLN A 1 161 ? -1.296 -10.111 13.934 1.00 84.88 161 GLN A CA 1
ATOM 1314 C C . GLN A 1 161 ? -1.380 -9.754 15.420 1.00 84.88 161 GLN A C 1
ATOM 1316 O O . GLN A 1 161 ? -0.701 -10.373 16.237 1.00 84.88 161 GLN A O 1
ATOM 1321 N N . LYS A 1 162 ? -2.195 -8.754 15.771 1.00 81.81 162 LYS A N 1
ATOM 1322 C CA . LYS A 1 162 ? -2.336 -8.249 17.141 1.00 81.81 162 LYS A CA 1
ATOM 1323 C C . LYS A 1 162 ? -2.944 -9.281 18.093 1.00 81.81 162 LYS A C 1
ATOM 1325 O O . LYS A 1 162 ? -2.605 -9.263 19.271 1.00 81.81 162 LYS A O 1
ATOM 1330 N N . ASN A 1 163 ? -3.817 -10.163 17.594 1.00 69.69 163 ASN A N 1
ATOM 1331 C CA . ASN A 1 163 ? -4.487 -11.223 18.362 1.00 69.69 163 ASN A CA 1
ATOM 1332 C C . ASN A 1 163 ? -5.029 -10.750 19.733 1.00 69.69 163 ASN A C 1
ATOM 1334 O O . ASN A 1 163 ? -4.946 -11.460 20.732 1.00 69.69 163 ASN A O 1
ATOM 1338 N N . MET A 1 164 ? -5.550 -9.520 19.790 1.00 68.88 164 MET A N 1
ATOM 1339 C CA . MET A 1 164 ? -6.232 -8.969 20.961 1.00 68.88 164 MET A CA 1
ATOM 1340 C C . MET A 1 164 ? -7.708 -8.797 20.635 1.00 68.88 164 MET A C 1
ATOM 1342 O O . MET A 1 164 ? -8.054 -8.263 19.580 1.00 68.88 164 MET A O 1
ATOM 1346 N N . GLY A 1 165 ? -8.567 -9.222 21.560 1.00 71.06 165 GLY A N 1
ATOM 1347 C CA . GLY A 1 165 ? -10.001 -8.983 21.472 1.00 71.06 165 GLY A CA 1
ATOM 1348 C C . GLY A 1 165 ? -10.345 -7.497 21.578 1.00 71.06 165 GLY A C 1
ATOM 1349 O O . GLY A 1 165 ? -9.583 -6.689 22.114 1.00 71.06 165 GLY A O 1
ATOM 1350 N N . ILE A 1 166 ? -11.521 -7.141 21.069 1.00 79.88 166 ILE A N 1
ATOM 1351 C CA . ILE A 1 166 ? -12.093 -5.813 21.270 1.00 79.88 166 ILE A CA 1
ATOM 1352 C C . ILE A 1 166 ? -12.560 -5.722 22.720 1.00 79.88 166 ILE A C 1
ATOM 1354 O O . ILE A 1 166 ? -13.383 -6.519 23.166 1.00 79.88 166 ILE A O 1
ATOM 1358 N N . VAL A 1 167 ? -12.062 -4.722 23.438 1.00 85.94 167 VAL A N 1
ATOM 1359 C CA . VAL A 1 167 ? -12.511 -4.425 24.795 1.00 85.94 167 VAL A CA 1
ATOM 1360 C C . VAL A 1 167 ? -13.544 -3.304 24.746 1.00 85.94 167 VAL A C 1
ATOM 1362 O O . VAL A 1 167 ? -13.273 -2.208 24.247 1.00 85.94 167 VAL A O 1
ATOM 1365 N N . THR A 1 168 ? -14.741 -3.604 25.247 1.00 92.38 168 THR A N 1
ATOM 1366 C CA . THR A 1 168 ? -15.899 -2.704 25.220 1.00 92.38 168 THR A CA 1
ATOM 1367 C C . THR A 1 168 ? -16.425 -2.422 26.622 1.00 92.38 168 THR A C 1
ATOM 1369 O O . THR A 1 168 ? -16.399 -3.313 27.469 1.00 92.38 168 THR A O 1
ATOM 1372 N N . ILE A 1 169 ? -16.989 -1.234 26.832 1.00 95.19 169 ILE A N 1
ATOM 1373 C CA . ILE A 1 169 ? -17.690 -0.832 28.059 1.00 95.19 169 ILE A CA 1
ATOM 1374 C C . ILE A 1 169 ? -19.099 -0.306 27.748 1.00 95.19 169 ILE A C 1
ATOM 1376 O O . ILE A 1 169 ? -19.391 0.065 26.611 1.00 95.19 169 ILE A O 1
ATOM 1380 N N . SER A 1 170 ? -19.959 -0.269 28.767 1.00 96.69 170 SER A N 1
ATOM 1381 C CA . SER A 1 170 ? -21.299 0.330 28.688 1.00 96.69 170 SER A CA 1
ATOM 1382 C C . SER A 1 170 ? -21.235 1.857 28.855 1.00 96.69 170 SER A C 1
ATOM 1384 O O . SER A 1 170 ? -20.408 2.327 29.643 1.00 96.69 170 SER A O 1
ATOM 1386 N N . PRO A 1 171 ? -22.105 2.641 28.185 1.00 97.69 171 PRO A N 1
ATOM 1387 C CA . PRO A 1 171 ? -22.226 4.081 28.421 1.00 97.69 171 PRO A CA 1
ATOM 1388 C C . PRO A 1 171 ? -22.640 4.431 29.859 1.00 97.69 171 PRO A C 1
ATOM 1390 O O . PRO A 1 171 ? -22.276 5.502 30.334 1.00 97.69 171 PRO A O 1
ATOM 1393 N N . GLU A 1 172 ? -23.334 3.524 30.554 1.00 97.38 172 GLU A N 1
ATOM 1394 C CA . GLU A 1 172 ? -23.813 3.716 31.933 1.00 97.38 172 GLU A CA 1
ATOM 1395 C C . GLU A 1 172 ? -22.757 3.379 32.996 1.00 97.38 172 GLU A C 1
ATOM 1397 O O . GLU A 1 172 ? -22.948 3.645 34.182 1.00 97.38 172 GLU A O 1
ATOM 1402 N N . MET A 1 173 ? -21.629 2.778 32.592 1.00 97.25 173 MET A N 1
ATOM 1403 C CA . MET A 1 173 ? -20.512 2.524 33.502 1.00 97.25 173 MET A CA 1
ATOM 1404 C C . MET A 1 173 ? -20.003 3.856 34.058 1.00 97.25 173 MET A C 1
ATOM 1406 O O . MET A 1 173 ? -19.899 4.835 33.319 1.00 97.25 173 MET A O 1
ATOM 1410 N N . THR A 1 174 ? -19.664 3.909 35.348 1.00 97.69 174 THR A N 1
ATOM 1411 C CA . THR A 1 174 ? -19.088 5.129 35.924 1.00 97.69 174 THR A CA 1
ATOM 1412 C C . THR A 1 174 ? -17.723 5.413 35.300 1.00 97.69 174 THR A C 1
ATOM 1414 O O . THR A 1 174 ? -16.961 4.500 34.966 1.00 97.69 174 THR A O 1
ATOM 1417 N N . SER A 1 175 ? -17.376 6.690 35.162 1.00 97.19 175 SER A N 1
ATOM 1418 C CA . SER A 1 175 ? -16.079 7.100 34.609 1.00 97.19 175 SER A CA 1
ATOM 1419 C C . SER A 1 175 ? -14.897 6.583 35.449 1.00 97.19 175 SER A C 1
ATOM 1421 O O . SER A 1 175 ? -13.838 6.249 34.909 1.00 97.19 175 SER A O 1
ATOM 1423 N N . THR A 1 176 ? -15.087 6.441 36.765 1.00 97.00 176 THR A N 1
ATOM 1424 C CA . THR A 1 176 ? -14.127 5.802 37.678 1.00 97.00 176 THR A CA 1
ATOM 1425 C C . THR A 1 176 ? -13.918 4.328 37.352 1.00 97.00 176 THR A C 1
ATOM 1427 O O . THR A 1 176 ? -12.771 3.897 37.207 1.00 97.00 176 THR A O 1
ATOM 1430 N N . ASP A 1 177 ? -14.994 3.556 37.214 1.00 97.06 177 ASP A N 1
ATOM 1431 C CA . ASP A 1 177 ? -14.894 2.122 36.935 1.00 97.06 177 ASP A CA 1
ATOM 1432 C C . ASP A 1 177 ? -14.345 1.869 35.533 1.00 97.06 177 ASP A C 1
ATOM 1434 O O . ASP A 1 177 ? -13.489 1.005 35.359 1.00 97.06 177 ASP A O 1
ATOM 1438 N N . ALA A 1 178 ? -14.720 2.698 34.555 1.00 96.12 178 ALA A N 1
ATOM 1439 C CA . ALA A 1 178 ? -14.130 2.665 33.223 1.00 96.12 178 ALA A CA 1
ATOM 1440 C C . ALA A 1 178 ? -12.615 2.921 33.260 1.00 96.12 178 ALA A C 1
ATOM 1442 O O . ALA A 1 178 ? -11.855 2.206 32.607 1.00 96.12 178 ALA A O 1
ATOM 1443 N N . ASN A 1 179 ? -12.143 3.897 34.047 1.00 95.25 179 ASN A N 1
ATOM 1444 C CA . ASN A 1 179 ? -10.709 4.163 34.179 1.00 95.25 179 ASN A CA 1
ATOM 1445 C C . ASN A 1 179 ? -9.957 3.028 34.900 1.00 95.25 179 ASN A C 1
ATOM 1447 O O . ASN A 1 179 ? -8.841 2.697 34.496 1.00 95.25 179 ASN A O 1
ATOM 1451 N N . LYS A 1 180 ? -10.556 2.406 35.926 1.00 95.00 180 LYS A N 1
ATOM 1452 C CA . LYS A 1 180 ? -9.986 1.216 36.587 1.00 95.00 180 LYS A CA 1
ATOM 1453 C C . LYS A 1 180 ? -9.889 0.043 35.618 1.00 95.00 180 LYS A C 1
ATOM 1455 O O . LYS A 1 180 ? -8.802 -0.488 35.416 1.00 95.00 180 LYS A O 1
ATOM 1460 N N . PHE A 1 181 ? -10.991 -0.276 34.945 1.00 94.31 181 PHE A N 1
ATOM 1461 C CA . PHE A 1 181 ? -11.065 -1.344 33.953 1.00 94.31 181 PHE A CA 1
ATOM 1462 C C . PHE A 1 181 ? -10.023 -1.153 32.845 1.00 94.31 181 PHE A C 1
ATOM 1464 O O . PHE A 1 181 ? -9.277 -2.073 32.505 1.00 94.31 181 PHE A O 1
ATOM 1471 N N . ARG A 1 182 ? -9.897 0.077 32.337 1.00 92.31 182 ARG A N 1
ATOM 1472 C CA . ARG A 1 182 ? -8.867 0.476 31.375 1.00 92.31 182 ARG A CA 1
ATOM 1473 C C . ARG A 1 182 ? -7.447 0.181 31.876 1.00 92.31 182 ARG A C 1
ATOM 1475 O O . ARG A 1 182 ? -6.634 -0.361 31.124 1.00 92.31 182 ARG A O 1
ATOM 1482 N N . ALA A 1 183 ? -7.146 0.567 33.117 1.00 90.94 183 ALA A N 1
ATOM 1483 C CA . ALA A 1 183 ? -5.832 0.394 33.730 1.00 90.94 183 ALA A CA 1
ATOM 1484 C C . ALA A 1 183 ? -5.494 -1.088 33.963 1.00 90.94 183 ALA A C 1
ATOM 1486 O O . ALA A 1 183 ? -4.392 -1.521 33.626 1.00 90.94 183 ALA A O 1
ATOM 1487 N N . GLU A 1 184 ? -6.452 -1.874 34.458 1.00 92.38 184 GLU A N 1
ATOM 1488 C CA . GLU A 1 184 ? -6.317 -3.321 34.678 1.00 92.38 184 GLU A CA 1
ATOM 1489 C C . GLU A 1 184 ? -6.008 -4.072 33.380 1.00 92.38 184 GLU A C 1
ATOM 1491 O O . GLU A 1 184 ? -5.126 -4.930 33.347 1.00 92.38 184 GLU A O 1
ATOM 1496 N N . HIS A 1 185 ? -6.668 -3.691 32.284 1.00 87.75 185 HIS A N 1
ATOM 1497 C CA . HIS A 1 185 ? -6.468 -4.308 30.972 1.00 87.75 185 HIS A CA 1
ATOM 1498 C C . HIS A 1 185 ? -5.273 -3.723 30.202 1.00 87.75 185 HIS A C 1
ATOM 1500 O O . HIS A 1 185 ? -4.927 -4.230 29.135 1.00 87.75 185 HIS A O 1
ATOM 1506 N N . ARG A 1 186 ? -4.624 -2.673 30.729 1.00 86.94 186 ARG A N 1
ATOM 1507 C CA . ARG A 1 186 ? -3.505 -1.948 30.095 1.00 86.94 186 ARG A CA 1
ATOM 1508 C C . ARG A 1 186 ? -3.840 -1.428 28.691 1.00 86.94 186 ARG A C 1
ATOM 1510 O O . ARG A 1 186 ? -3.032 -1.535 27.770 1.00 86.94 186 ARG A O 1
ATOM 1517 N N . ILE A 1 187 ? -5.031 -0.851 28.526 1.00 85.75 187 ILE A N 1
ATOM 1518 C CA . ILE A 1 187 ? -5.520 -0.348 27.231 1.00 85.75 187 ILE A CA 1
ATOM 1519 C C . ILE A 1 187 ? -5.633 1.179 27.282 1.00 85.75 187 ILE A C 1
ATOM 1521 O O . ILE A 1 187 ? -6.013 1.753 28.291 1.00 85.75 187 ILE A O 1
ATOM 1525 N N . GLY A 1 188 ? -5.292 1.884 26.205 1.00 85.69 188 GLY A N 1
ATOM 1526 C CA . GLY A 1 188 ? -5.396 3.354 26.149 1.00 85.69 188 GLY A CA 1
ATOM 1527 C C . GLY A 1 188 ? -6.739 3.881 25.627 1.00 85.69 188 GLY A C 1
ATOM 1528 O O . GLY A 1 188 ? -6.929 5.096 25.538 1.00 85.69 188 GLY A O 1
ATOM 1529 N N . TYR A 1 189 ? -7.631 2.981 25.210 1.00 90.62 189 TYR A N 1
ATOM 1530 C CA . TYR A 1 189 ? -8.796 3.280 24.385 1.00 90.62 189 TYR A CA 1
ATOM 1531 C C . TYR A 1 189 ? -9.889 2.231 24.584 1.00 90.62 189 TYR A C 1
ATOM 1533 O O . TYR A 1 189 ? -9.660 1.046 24.347 1.00 90.62 189 TYR A O 1
ATOM 1541 N N . LEU A 1 190 ? -11.064 2.670 25.017 1.00 93.06 190 LEU A N 1
ATOM 1542 C CA . LEU A 1 190 ? -12.223 1.824 25.259 1.00 93.06 190 LEU A CA 1
ATOM 1543 C C . LEU A 1 190 ? -13.317 2.136 24.242 1.00 93.06 190 LEU A C 1
ATOM 1545 O O . LEU A 1 190 ? -13.671 3.297 24.031 1.00 93.06 190 LEU A O 1
ATOM 1549 N N . MET A 1 191 ? -13.870 1.087 23.641 1.00 93.50 191 MET A N 1
ATOM 1550 C CA . MET A 1 191 ? -15.053 1.198 22.793 1.00 93.50 191 MET A CA 1
ATOM 1551 C C . MET A 1 191 ? -16.299 1.238 23.673 1.00 93.50 191 MET A C 1
ATOM 1553 O O . MET A 1 191 ? -16.480 0.361 24.516 1.00 93.50 191 MET A O 1
ATOM 1557 N N . VAL A 1 192 ? -17.164 2.232 23.484 1.00 95.31 192 VAL A N 1
ATOM 1558 C CA . VAL A 1 192 ? -18.430 2.328 24.218 1.00 95.31 192 VAL A CA 1
ATOM 1559 C C . VAL A 1 192 ? -19.541 1.765 23.346 1.00 95.31 192 VAL A C 1
ATOM 1561 O O . VAL A 1 192 ? -19.763 2.239 22.227 1.00 95.31 192 VAL A O 1
ATOM 1564 N N . VAL A 1 193 ? -20.225 0.741 23.852 1.00 93.44 193 VAL A N 1
ATOM 1565 C CA . VAL A 1 193 ? -21.303 0.048 23.139 1.00 93.44 193 VAL A CA 1
ATOM 1566 C C . VAL A 1 193 ? -22.593 0.078 23.945 1.00 93.44 193 VAL A C 1
ATOM 1568 O O . VAL A 1 193 ? -22.562 -0.073 25.165 1.00 93.44 193 VAL A O 1
ATOM 1571 N N . ASP A 1 194 ? -23.723 0.272 23.268 1.00 92.75 194 ASP A N 1
ATOM 1572 C CA . ASP A 1 194 ? -25.040 0.182 23.903 1.00 92.75 194 ASP A CA 1
ATOM 1573 C C . ASP A 1 194 ? -25.467 -1.277 24.156 1.00 92.75 194 ASP A C 1
ATOM 1575 O O . ASP A 1 194 ? -24.762 -2.239 23.828 1.00 92.75 194 ASP A O 1
ATOM 1579 N N . GLU A 1 195 ? -26.653 -1.447 24.739 1.00 90.94 195 GLU A N 1
ATOM 1580 C CA . GLU A 1 195 ? -27.256 -2.756 25.019 1.00 90.94 195 GLU A CA 1
ATOM 1581 C C . GLU A 1 195 ? -27.445 -3.611 23.751 1.00 90.94 195 GLU A C 1
ATOM 1583 O O . GLU A 1 195 ? -27.370 -4.838 23.814 1.00 90.94 195 GLU A O 1
ATOM 1588 N N . ASN A 1 196 ? -27.589 -2.970 22.585 1.00 89.44 196 ASN A N 1
ATOM 1589 C CA . ASN A 1 196 ? -27.719 -3.610 21.274 1.00 89.44 196 ASN A CA 1
ATOM 1590 C C . ASN A 1 196 ? -26.363 -3.849 20.584 1.00 89.44 196 ASN A C 1
ATOM 1592 O O . ASN A 1 196 ? -26.331 -4.171 19.396 1.00 89.44 196 ASN A O 1
ATOM 1596 N N . LYS A 1 197 ? -25.241 -3.681 21.299 1.00 84.62 197 LYS A N 1
ATOM 1597 C CA . LYS A 1 197 ? -23.864 -3.812 20.783 1.00 84.62 197 LYS A CA 1
ATOM 1598 C C . LYS A 1 197 ? -23.494 -2.810 19.687 1.00 84.62 197 LYS A C 1
ATOM 1600 O O . LYS A 1 197 ? -22.499 -3.009 18.991 1.00 84.62 197 LYS A O 1
ATOM 1605 N N . ARG A 1 198 ? -24.233 -1.708 19.554 1.00 88.50 198 ARG A N 1
ATOM 1606 C CA . ARG A 1 198 ? -23.888 -0.635 18.615 1.00 88.50 198 ARG A CA 1
ATOM 1607 C C . ARG A 1 198 ? -22.854 0.281 19.243 1.00 88.50 198 ARG A C 1
ATOM 1609 O O . ARG A 1 198 ? -22.939 0.603 20.425 1.00 88.50 198 ARG A O 1
ATOM 1616 N N . ILE A 1 199 ? -21.897 0.731 18.440 1.00 90.69 199 ILE A N 1
ATOM 1617 C CA . ILE A 1 199 ? -20.899 1.709 18.875 1.00 90.69 199 ILE A CA 1
ATOM 1618 C C . ILE A 1 199 ? -21.602 3.050 19.087 1.00 90.69 199 ILE A C 1
ATOM 1620 O O . ILE A 1 199 ? -22.132 3.630 18.142 1.00 90.69 199 ILE A O 1
ATOM 1624 N N . VAL A 1 200 ? -21.583 3.547 20.321 1.00 93.94 200 VAL A N 1
ATOM 1625 C CA . VAL A 1 200 ? -22.179 4.845 20.691 1.00 93.94 200 VAL A CA 1
ATOM 1626 C C . VAL A 1 200 ? -21.138 5.895 21.066 1.00 93.94 200 VAL A C 1
ATOM 1628 O O . VAL A 1 200 ? -21.464 7.075 21.205 1.00 93.94 200 VAL A O 1
ATOM 1631 N N . GLY A 1 201 ? -19.881 5.480 21.205 1.00 94.38 201 GLY A N 1
ATOM 1632 C CA . GLY A 1 201 ? -18.769 6.381 21.438 1.00 94.38 201 GLY A CA 1
ATOM 1633 C C . GLY A 1 201 ? -17.477 5.649 21.753 1.00 94.38 201 GLY A C 1
ATOM 1634 O O . GLY A 1 201 ? -17.382 4.422 21.676 1.00 94.38 201 GLY A O 1
ATOM 1635 N N . VAL A 1 202 ? -16.470 6.429 22.119 1.00 94.38 202 VAL A N 1
ATOM 1636 C CA . VAL A 1 202 ? -15.156 5.945 22.543 1.00 94.38 202 VAL A CA 1
ATOM 1637 C C . VAL A 1 202 ? -14.652 6.763 23.719 1.00 94.38 202 VAL A C 1
ATOM 1639 O O . VAL A 1 202 ? -14.980 7.944 23.850 1.00 94.38 202 VAL A O 1
ATOM 1642 N N . LEU A 1 203 ? -13.847 6.133 24.567 1.00 94.88 203 LEU A N 1
ATOM 1643 C CA . LEU A 1 203 ? -13.237 6.774 25.722 1.00 94.88 203 LEU A CA 1
ATOM 1644 C C . LEU A 1 203 ? -11.733 6.509 25.748 1.00 94.88 203 LEU A C 1
ATOM 1646 O O . LEU A 1 203 ? -11.285 5.364 25.814 1.00 94.88 203 LEU A O 1
ATOM 1650 N N . SER A 1 204 ? -10.945 7.576 25.724 1.00 92.31 204 SER A N 1
ATOM 1651 C CA . SER A 1 204 ? -9.490 7.536 25.852 1.00 92.31 204 SER A CA 1
ATOM 1652 C C . SER A 1 204 ? -9.008 8.225 27.127 1.00 92.31 204 SER A C 1
ATOM 1654 O O . SER A 1 204 ? -9.725 9.000 27.755 1.00 92.31 204 SER A O 1
ATOM 1656 N N . GLU A 1 205 ? -7.739 8.007 27.478 1.00 92.19 205 GLU A N 1
ATOM 1657 C CA . GLU A 1 205 ? -7.071 8.748 28.562 1.00 92.19 205 GLU A CA 1
ATOM 1658 C C . GLU A 1 205 ? -7.213 10.264 28.413 1.00 92.19 205 GLU A C 1
ATOM 1660 O O . GLU A 1 205 ? -7.421 10.977 29.391 1.00 92.19 205 GLU A O 1
ATOM 1665 N N . ARG A 1 206 ? -7.120 10.755 27.172 1.00 91.00 206 ARG A N 1
ATOM 1666 C CA . ARG A 1 206 ? -7.234 12.180 26.873 1.00 91.00 206 ARG A CA 1
ATOM 1667 C C . ARG A 1 206 ? -8.626 12.700 27.206 1.00 91.00 206 ARG A C 1
ATOM 1669 O O . ARG A 1 206 ? -8.737 13.809 27.712 1.00 91.00 206 ARG A O 1
ATOM 1676 N N . ASP A 1 207 ? -9.659 11.912 26.933 1.00 93.12 207 ASP A N 1
ATOM 1677 C CA . ASP A 1 207 ? -11.043 12.302 27.202 1.00 93.12 207 ASP A CA 1
ATOM 1678 C C . ASP A 1 207 ? -11.279 12.415 28.709 1.00 93.12 207 ASP A C 1
ATOM 1680 O O . ASP A 1 207 ? -11.808 13.423 29.165 1.00 93.12 207 ASP A O 1
ATOM 1684 N N . ILE A 1 208 ? -10.767 11.454 29.488 1.00 94.44 208 ILE A N 1
ATOM 1685 C CA . ILE A 1 208 ? -10.826 11.473 30.958 1.00 94.44 208 ILE A CA 1
ATOM 1686 C C . ILE A 1 208 ? -10.103 12.707 31.518 1.00 94.44 208 ILE A C 1
ATOM 1688 O O . ILE A 1 208 ? -10.680 13.468 32.292 1.00 94.44 208 ILE A O 1
ATOM 1692 N N . VAL A 1 209 ? -8.853 12.946 31.103 1.00 94.88 209 VAL A N 1
ATOM 1693 C CA . VAL A 1 209 ? -8.065 14.102 31.572 1.00 94.88 209 VAL A CA 1
ATOM 1694 C C . VAL A 1 209 ? -8.743 15.422 31.197 1.00 94.88 209 VAL A C 1
ATOM 1696 O O . VAL A 1 209 ? -8.851 16.323 32.029 1.00 94.88 209 VAL A O 1
ATOM 1699 N N . ASN A 1 210 ? -9.249 15.534 29.968 1.00 94.50 210 ASN A N 1
ATOM 1700 C CA . ASN A 1 210 ? -9.959 16.724 29.510 1.00 94.50 210 ASN A CA 1
ATOM 1701 C C . ASN A 1 210 ? -11.271 16.943 30.274 1.00 94.50 210 ASN A C 1
ATOM 1703 O O . ASN A 1 210 ? -11.604 18.086 30.583 1.00 94.50 210 ASN A O 1
ATOM 1707 N N . ALA A 1 211 ? -12.014 15.877 30.573 1.00 95.69 211 ALA A N 1
ATOM 1708 C CA . ALA A 1 211 ? -13.259 15.957 31.323 1.00 95.69 211 ALA A CA 1
ATOM 1709 C C . ALA A 1 211 ? -13.018 16.444 32.757 1.00 95.69 211 ALA A C 1
ATOM 1711 O O . ALA A 1 211 ? -13.708 17.364 33.196 1.00 95.69 211 ALA A O 1
ATOM 1712 N N . ILE A 1 212 ? -12.004 15.902 33.442 1.00 97.19 212 ILE A N 1
ATOM 1713 C CA . ILE A 1 212 ? -11.599 16.349 34.785 1.00 97.19 212 ILE A CA 1
ATOM 1714 C C . ILE A 1 212 ? -11.159 17.816 34.748 1.00 97.19 212 ILE A C 1
ATOM 1716 O O . ILE A 1 212 ? -11.576 18.610 35.585 1.00 97.19 212 ILE A O 1
ATOM 1720 N N . SER A 1 213 ? -10.355 18.205 33.752 1.00 96.69 213 SER A N 1
ATOM 1721 C CA . SER A 1 213 ? -9.884 19.588 33.621 1.00 96.69 213 SER A CA 1
ATOM 1722 C C . SER A 1 213 ? -11.016 20.597 33.407 1.00 96.69 213 SER A C 1
ATOM 1724 O O . SER A 1 213 ? -10.847 21.760 33.764 1.00 96.69 213 SER A O 1
ATOM 1726 N N . LYS A 1 214 ? -12.128 20.189 32.784 1.00 96.25 214 LYS A N 1
ATOM 1727 C CA . LYS A 1 214 ? -13.266 21.070 32.487 1.00 96.25 214 LYS A CA 1
ATOM 1728 C C . LYS A 1 214 ? -14.308 21.105 33.600 1.00 96.25 214 LYS A C 1
ATOM 1730 O O . LYS A 1 214 ? -14.884 22.158 33.839 1.00 96.25 214 LYS A O 1
ATOM 1735 N N . ASN A 1 215 ? -14.558 19.967 34.244 1.00 95.44 215 ASN A N 1
ATOM 1736 C CA . ASN A 1 215 ? -15.710 19.777 35.129 1.00 95.44 215 ASN A CA 1
ATOM 1737 C C . ASN A 1 215 ? -15.321 19.484 36.589 1.00 95.44 215 ASN A C 1
ATOM 1739 O O . ASN A 1 215 ? -16.199 19.316 37.428 1.00 95.44 215 ASN A O 1
ATOM 1743 N N . GLY A 1 216 ? -14.025 19.401 36.904 1.00 95.50 216 GLY A N 1
ATOM 1744 C CA . GLY A 1 216 ? -13.545 18.960 38.212 1.00 95.50 216 GLY A CA 1
ATOM 1745 C C . GLY A 1 216 ? -13.610 17.439 38.387 1.00 95.50 216 GLY A C 1
ATOM 1746 O O . GLY A 1 216 ? -13.997 16.701 37.483 1.00 95.50 216 GLY A O 1
ATOM 1747 N N . TYR A 1 217 ? -13.195 16.953 39.560 1.00 94.81 217 TYR A N 1
ATOM 1748 C CA . TYR A 1 217 ? -13.088 15.512 39.828 1.00 94.81 217 TYR A CA 1
ATOM 1749 C C . TYR A 1 217 ? -14.451 14.809 39.949 1.00 94.81 217 TYR A C 1
ATOM 1751 O O . TYR A 1 217 ? -14.545 13.622 39.655 1.00 94.81 217 TYR A O 1
ATOM 1759 N N . GLU A 1 218 ? -15.519 15.532 40.301 1.00 95.50 218 GLU A N 1
ATOM 1760 C CA . GLU A 1 218 ? -16.887 14.995 40.441 1.00 95.50 218 GLU A CA 1
ATOM 1761 C C . GLU A 1 218 ? -17.413 14.335 39.154 1.00 95.50 218 GLU A C 1
ATOM 1763 O O . GLU A 1 218 ? -18.245 13.429 39.207 1.00 95.50 218 GLU A O 1
ATOM 1768 N N . ILE A 1 219 ? -16.884 14.718 37.983 1.00 95.94 219 ILE A N 1
ATOM 1769 C CA . ILE A 1 219 ? -17.210 14.069 36.704 1.00 95.94 219 ILE A CA 1
ATOM 1770 C C . ILE A 1 219 ? -16.854 12.574 36.696 1.00 95.94 219 ILE A C 1
ATOM 1772 O O . ILE A 1 219 ? -17.437 11.803 35.940 1.00 95.94 219 ILE A O 1
ATOM 1776 N N . MET A 1 220 ? -15.931 12.139 37.558 1.00 96.31 220 MET A N 1
ATOM 1777 C CA . MET A 1 220 ? -15.523 10.739 37.662 1.00 96.31 220 MET A CA 1
ATOM 1778 C C . MET A 1 220 ? -16.605 9.839 38.279 1.00 96.31 220 MET A C 1
ATOM 1780 O O . MET A 1 220 ? -16.556 8.620 38.095 1.00 96.31 220 MET A O 1
ATOM 1784 N N . GLU A 1 221 ? -17.592 10.418 38.966 1.00 96.50 221 GLU A N 1
ATOM 1785 C CA . GLU A 1 221 ? -18.775 9.716 39.484 1.00 96.50 221 GLU A CA 1
ATOM 1786 C C . GLU A 1 221 ? -19.916 9.655 38.455 1.00 96.50 221 GLU A C 1
ATOM 1788 O O . GLU A 1 221 ? -20.889 8.925 38.639 1.00 96.50 221 GLU A O 1
ATOM 1793 N N . LYS A 1 222 ? -19.805 10.410 37.354 1.00 97.75 222 LYS A N 1
ATOM 1794 C CA . LYS A 1 222 ? -20.794 10.444 36.273 1.00 97.75 222 LYS A CA 1
ATOM 1795 C C . LYS A 1 222 ? -20.591 9.287 35.283 1.00 97.75 222 LYS A C 1
ATOM 1797 O O . LYS A 1 222 ? -19.474 8.757 35.171 1.00 97.75 222 LYS A O 1
ATOM 1802 N N . PRO A 1 223 ? -21.654 8.885 34.559 1.00 98.00 223 PRO A N 1
ATOM 1803 C CA . PRO A 1 223 ? -21.565 7.831 33.555 1.00 98.00 223 PRO A CA 1
ATOM 1804 C C . PRO A 1 223 ? -20.636 8.222 32.400 1.00 98.00 223 PRO A C 1
ATOM 1806 O O . PRO A 1 223 ? -20.477 9.397 32.063 1.00 98.00 223 PRO A O 1
ATOM 1809 N N . VAL A 1 224 ? -20.036 7.219 31.761 1.00 97.88 224 VAL A N 1
ATOM 1810 C CA . VAL A 1 224 ? -19.135 7.381 30.608 1.00 97.88 224 VAL A CA 1
ATOM 1811 C C . VAL A 1 224 ? -19.797 8.151 29.464 1.00 97.88 224 VAL A C 1
ATOM 1813 O O . VAL A 1 224 ? -19.116 8.883 28.744 1.00 97.88 224 VAL A O 1
ATOM 1816 N N . SER A 1 225 ? -21.118 8.049 29.313 1.00 97.56 225 SER A N 1
ATOM 1817 C CA . SER A 1 225 ? -21.914 8.793 28.329 1.00 97.56 225 SER A CA 1
ATOM 1818 C C . SER A 1 225 ? -21.742 10.319 28.373 1.00 97.56 225 SER A C 1
ATOM 1820 O O . SER A 1 225 ? -21.989 10.973 27.353 1.00 97.56 225 SER A O 1
ATOM 1822 N N . GLU A 1 226 ? -21.333 10.874 29.518 1.00 96.75 226 GLU A N 1
ATOM 1823 C CA . GLU A 1 226 ? -21.090 12.310 29.740 1.00 96.75 226 GLU A CA 1
ATOM 1824 C C . GLU A 1 226 ? -19.715 12.762 29.230 1.00 96.75 226 GLU A C 1
ATOM 1826 O O . GLU A 1 226 ? -19.520 13.932 28.901 1.00 96.75 226 GLU A O 1
ATOM 1831 N N . ILE A 1 227 ? -18.749 11.841 29.148 1.00 95.94 227 ILE A N 1
ATOM 1832 C CA . ILE A 1 227 ? -17.350 12.162 28.824 1.00 95.94 227 ILE A CA 1
ATOM 1833 C C . ILE A 1 227 ? -16.828 11.474 27.559 1.00 95.94 227 ILE A C 1
ATOM 1835 O O . ILE A 1 227 ? -15.737 11.800 27.090 1.00 95.94 227 ILE A O 1
ATOM 1839 N N . MET A 1 228 ? -17.579 10.529 26.991 1.00 96.12 228 MET A N 1
ATOM 1840 C CA . MET A 1 228 ? -17.187 9.819 25.775 1.00 96.12 228 MET A CA 1
ATOM 1841 C C . MET A 1 228 ? -17.227 10.714 24.530 1.00 96.12 228 MET A C 1
ATOM 1843 O O . MET A 1 228 ? -18.091 11.578 24.366 1.00 96.12 228 MET A O 1
ATOM 1847 N N . THR A 1 229 ? -16.344 10.426 23.577 1.00 94.38 229 THR A N 1
ATOM 1848 C CA . THR A 1 229 ? -16.412 11.007 22.236 1.00 94.38 229 THR A CA 1
ATOM 1849 C C . THR A 1 229 ? -17.438 10.242 21.401 1.00 94.38 229 THR A C 1
ATOM 1851 O O . THR A 1 229 ? -17.259 9.057 21.128 1.00 94.38 229 THR A O 1
ATOM 1854 N N . ARG A 1 230 ? -18.509 10.924 20.973 1.00 93.75 230 ARG A N 1
ATOM 1855 C CA . ARG A 1 230 ? -19.608 10.332 20.180 1.00 93.75 230 ARG A CA 1
ATOM 1856 C C . ARG A 1 230 ? -19.302 10.223 18.689 1.00 93.75 230 ARG A C 1
ATOM 1858 O O . ARG A 1 230 ? -19.732 9.274 18.045 1.00 93.75 230 ARG A O 1
ATOM 1865 N N . ASN A 1 231 ? -18.572 11.192 18.133 1.00 89.38 231 ASN A N 1
ATOM 1866 C CA . ASN A 1 231 ? -18.188 11.165 16.724 1.00 89.38 231 ASN A CA 1
ATOM 1867 C C . ASN A 1 231 ? -16.941 10.293 16.545 1.00 89.38 231 ASN A C 1
ATOM 1869 O O . ASN A 1 231 ? -15.810 10.769 16.655 1.00 89.38 231 ASN A O 1
ATOM 1873 N N . VAL A 1 232 ? -17.166 8.998 16.344 1.00 88.56 232 VAL A N 1
ATOM 1874 C CA . VAL A 1 232 ? -16.097 8.009 16.232 1.00 88.56 232 VAL A CA 1
ATOM 1875 C C . VAL A 1 232 ? -15.569 7.994 14.803 1.00 88.56 232 VAL A C 1
ATOM 1877 O O . VAL A 1 232 ? -16.267 7.596 13.876 1.00 88.56 232 VAL A O 1
ATOM 1880 N N . ILE A 1 233 ? -14.316 8.405 14.629 1.00 91.38 233 ILE A N 1
ATOM 1881 C CA . ILE A 1 233 ? -13.624 8.288 13.344 1.00 91.38 233 ILE A CA 1
ATOM 1882 C C . ILE A 1 233 ? -13.125 6.853 13.199 1.00 91.38 233 ILE A C 1
ATOM 1884 O O . ILE A 1 233 ? -12.428 6.351 14.079 1.00 91.38 233 ILE A O 1
ATOM 1888 N N . THR A 1 234 ? -13.487 6.205 12.096 1.00 92.62 234 THR A N 1
ATOM 1889 C CA . THR A 1 234 ? -13.210 4.789 11.829 1.00 92.62 234 THR A CA 1
ATOM 1890 C C . THR A 1 234 ? -12.400 4.606 10.549 1.00 92.62 234 THR A C 1
ATOM 1892 O O . THR A 1 234 ? -12.270 5.521 9.732 1.00 92.62 234 THR A O 1
ATOM 1895 N N . CYS A 1 235 ? -11.840 3.413 10.371 1.00 94.12 235 CYS A N 1
ATOM 1896 C CA . CYS A 1 235 ? -11.242 2.971 9.114 1.00 94.12 235 CYS A CA 1
ATOM 1897 C C . CYS A 1 235 ? -11.830 1.624 8.675 1.00 94.12 235 CYS A C 1
ATOM 1899 O O . CYS A 1 235 ? -12.528 0.954 9.441 1.00 94.12 235 CYS A O 1
ATOM 1901 N N . LYS A 1 236 ? -11.556 1.233 7.431 1.00 93.56 236 LYS A N 1
ATOM 1902 C CA . LYS A 1 236 ? -11.984 -0.049 6.858 1.00 93.56 236 LYS A CA 1
ATOM 1903 C C . LYS A 1 236 ? -10.871 -1.093 6.907 1.00 93.56 236 LYS A C 1
ATOM 1905 O O . LYS A 1 236 ? -9.695 -0.758 7.032 1.00 93.56 236 LYS A O 1
ATOM 1910 N N . LEU A 1 237 ? -11.235 -2.369 6.774 1.00 89.94 237 LEU A N 1
ATOM 1911 C CA . LEU A 1 237 ? -10.283 -3.489 6.744 1.00 89.94 237 LEU A CA 1
ATOM 1912 C C . LEU A 1 237 ? -9.226 -3.373 5.632 1.00 89.94 237 LEU A C 1
ATOM 1914 O O . LEU A 1 237 ? -8.096 -3.832 5.818 1.00 89.94 237 LEU A O 1
ATOM 1918 N N . ASP A 1 238 ? -9.591 -2.779 4.497 1.00 88.94 238 ASP A N 1
ATOM 1919 C CA . ASP A 1 238 ? -8.750 -2.578 3.315 1.00 88.94 238 ASP A CA 1
ATOM 1920 C C . ASP A 1 238 ? -7.925 -1.283 3.357 1.00 88.94 238 ASP A C 1
ATOM 1922 O O . ASP A 1 238 ? -7.049 -1.091 2.510 1.00 88.94 238 ASP A O 1
ATOM 1926 N N . ASP A 1 239 ? -8.136 -0.424 4.361 1.00 88.50 239 ASP A N 1
ATOM 1927 C CA . ASP A 1 239 ? -7.334 0.782 4.533 1.00 88.50 239 ASP A CA 1
ATOM 1928 C C . ASP A 1 239 ? -5.878 0.417 4.840 1.00 88.50 239 ASP A C 1
ATOM 1930 O O . ASP A 1 239 ? -5.572 -0.366 5.747 1.00 88.50 239 ASP A O 1
ATOM 1934 N N . ASN A 1 240 ? -4.969 0.995 4.056 1.00 87.62 240 ASN A N 1
ATOM 1935 C CA . ASN A 1 240 ? -3.539 0.724 4.132 1.00 87.62 240 ASN A CA 1
ATOM 1936 C C . ASN A 1 240 ? -2.838 1.532 5.236 1.00 87.62 240 ASN A C 1
ATOM 1938 O O . ASN A 1 240 ? -3.339 2.551 5.715 1.00 87.62 240 ASN A O 1
ATOM 1942 N N . LEU A 1 241 ? -1.636 1.094 5.609 1.00 87.69 241 LEU A N 1
ATOM 1943 C CA . LEU A 1 241 ? -0.815 1.693 6.662 1.00 87.69 241 LEU A CA 1
ATOM 1944 C C . LEU A 1 241 ? -0.603 3.204 6.470 1.00 87.69 241 LEU A C 1
ATOM 1946 O O . LEU A 1 241 ? -0.686 3.955 7.439 1.00 87.69 241 LEU A O 1
ATOM 1950 N N . GLN A 1 242 ? -0.393 3.663 5.231 1.00 85.38 242 GLN A N 1
ATOM 1951 C CA . GLN A 1 242 ? -0.221 5.084 4.907 1.00 85.38 242 GLN A CA 1
ATOM 1952 C C . GLN A 1 242 ? -1.464 5.905 5.270 1.00 85.38 242 GLN A C 1
ATOM 1954 O O . GLN A 1 242 ? -1.353 6.950 5.913 1.00 85.38 242 GLN A O 1
ATOM 1959 N N . LY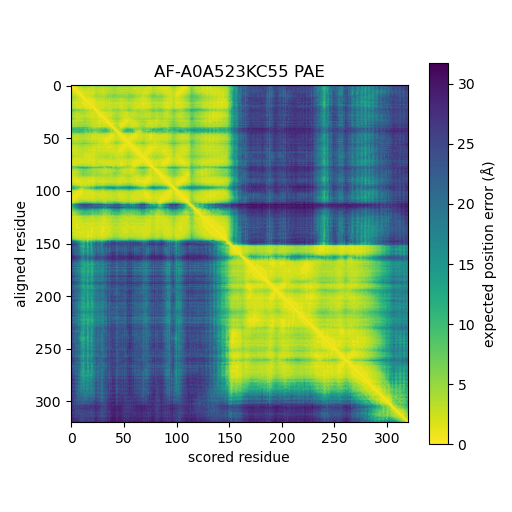S A 1 243 ? -2.649 5.416 4.891 1.00 88.44 243 LYS A N 1
ATOM 1960 C CA . LYS A 1 243 ? -3.930 6.049 5.209 1.00 88.44 243 LYS 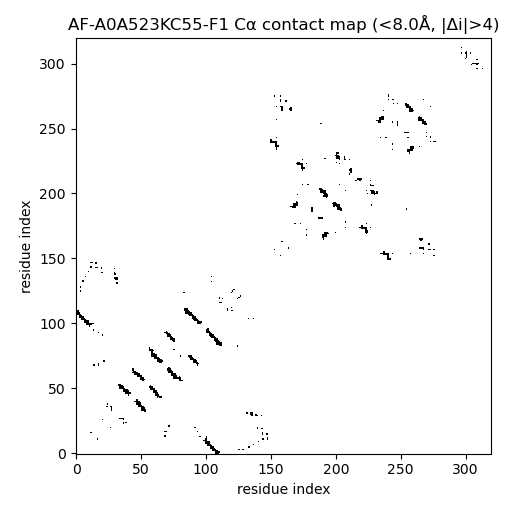A CA 1
ATOM 1961 C C . LYS A 1 243 ? -4.178 6.056 6.715 1.00 88.44 243 LYS A C 1
ATOM 1963 O O . LYS A 1 243 ? -4.569 7.087 7.250 1.00 88.44 243 LYS A O 1
ATOM 1968 N N . LEU A 1 244 ? -3.890 4.953 7.412 1.00 92.62 244 LEU A N 1
ATOM 1969 C CA . LEU A 1 244 ? -4.001 4.893 8.875 1.00 92.62 244 LEU A CA 1
ATOM 1970 C C . LEU A 1 244 ? -3.088 5.931 9.553 1.00 92.62 244 LEU A C 1
ATOM 1972 O O . LEU A 1 244 ? -3.542 6.641 10.450 1.00 92.62 244 LEU A O 1
ATOM 1976 N N . MET A 1 245 ? -1.834 6.063 9.097 1.00 91.25 245 MET A N 1
ATOM 1977 C CA . MET A 1 245 ? -0.891 7.081 9.583 1.00 91.25 245 MET A CA 1
ATOM 1978 C C . MET A 1 245 ? -1.404 8.504 9.340 1.00 91.25 245 MET A C 1
ATOM 1980 O O . MET A 1 245 ? -1.453 9.292 10.280 1.00 91.25 245 MET A O 1
ATOM 1984 N N . SER A 1 246 ? -1.819 8.822 8.108 1.00 91.31 246 SER A N 1
ATOM 1985 C CA . SER A 1 246 ? -2.330 10.155 7.739 1.00 91.31 246 SER A CA 1
ATOM 1986 C C . SER A 1 246 ? -3.545 10.536 8.584 1.00 91.31 246 SER A C 1
ATOM 1988 O O . SER A 1 246 ? -3.533 11.591 9.217 1.00 91.31 246 SER A O 1
ATOM 1990 N N . ILE A 1 247 ? -4.525 9.636 8.713 1.00 92.50 247 ILE A N 1
ATOM 1991 C CA . ILE A 1 247 ? -5.715 9.866 9.534 1.00 92.50 247 ILE A CA 1
ATOM 1992 C C . ILE A 1 247 ? -5.327 10.157 10.997 1.00 92.50 247 ILE A C 1
ATOM 1994 O O . ILE A 1 247 ? -5.796 11.141 11.571 1.00 92.50 247 ILE A O 1
ATOM 1998 N N . MET A 1 248 ? -4.451 9.348 11.607 1.00 93.56 248 MET A N 1
ATOM 1999 C CA . MET A 1 248 ? -4.012 9.563 12.996 1.00 93.56 248 MET A CA 1
ATOM 2000 C C . MET A 1 248 ? -3.267 10.894 13.182 1.00 93.56 248 MET A C 1
ATOM 2002 O O . MET A 1 248 ? -3.482 11.587 14.180 1.00 93.56 248 MET A O 1
ATOM 2006 N N . THR A 1 249 ? -2.407 11.268 12.232 1.00 91.44 249 THR A N 1
ATOM 2007 C CA . THR A 1 249 ? -1.636 12.517 12.279 1.00 91.44 249 THR A CA 1
ATOM 2008 C C . THR A 1 249 ? -2.528 13.745 12.115 1.00 91.44 249 THR A C 1
ATOM 2010 O O . THR A 1 249 ? -2.436 14.676 12.917 1.00 91.44 249 THR A O 1
ATOM 2013 N N . GLU A 1 250 ? -3.405 13.747 11.112 1.00 92.25 250 GLU A N 1
ATOM 2014 C CA . GLU A 1 250 ? -4.275 14.882 10.786 1.00 92.25 250 GLU A CA 1
ATOM 2015 C C . GLU A 1 250 ? -5.310 15.130 11.882 1.00 92.25 250 GLU A C 1
ATOM 2017 O O . GLU A 1 250 ? -5.509 16.262 12.322 1.00 92.25 250 GLU A O 1
ATOM 2022 N N . GLN A 1 251 ? -5.928 14.056 12.372 1.00 89.81 251 GLN A N 1
ATOM 2023 C CA . GLN A 1 251 ? -7.007 14.131 13.353 1.00 89.81 251 GLN A CA 1
ATOM 2024 C C . GLN A 1 251 ? -6.509 14.085 14.810 1.00 89.81 251 GLN A C 1
ATOM 2026 O O . GLN A 1 251 ? -7.296 14.197 15.750 1.00 89.81 251 GLN A O 1
ATOM 2031 N N . ARG A 1 252 ? -5.193 13.936 15.022 1.00 89.25 252 ARG A N 1
ATOM 2032 C CA . ARG A 1 252 ? -4.512 13.968 16.333 1.00 89.25 252 ARG A CA 1
ATOM 2033 C C . ARG A 1 252 ? -5.016 12.939 17.355 1.00 89.25 252 ARG A C 1
ATOM 2035 O O . ARG A 1 252 ? -4.949 13.157 18.573 1.00 89.25 252 ARG A O 1
ATOM 2042 N N . PHE A 1 253 ? -5.450 11.774 16.891 1.00 88.12 253 PHE A N 1
ATOM 2043 C CA . PHE A 1 253 ? -5.759 10.628 17.746 1.00 88.12 253 PHE A CA 1
ATOM 2044 C C . PHE A 1 253 ? -4.794 9.468 17.507 1.00 88.12 253 PHE A C 1
ATOM 2046 O O . PHE A 1 253 ? -4.019 9.447 16.562 1.00 88.12 253 PHE A O 1
ATOM 2053 N N . ARG A 1 254 ? -4.816 8.497 18.424 1.00 91.88 254 ARG A N 1
ATOM 2054 C CA . ARG A 1 254 ? -3.846 7.389 18.465 1.00 91.88 254 ARG A CA 1
ATOM 2055 C C . ARG A 1 254 ? -4.479 6.015 18.270 1.00 91.88 254 ARG A C 1
ATOM 2057 O O . ARG A 1 254 ? -3.781 5.020 18.398 1.00 91.88 254 ARG A O 1
ATOM 2064 N N . HIS A 1 255 ? -5.784 5.956 18.043 1.00 91.94 255 HIS A N 1
ATOM 2065 C CA . HIS A 1 255 ? -6.531 4.715 17.903 1.00 91.94 255 HIS A CA 1
ATOM 2066 C C . HIS A 1 255 ? -7.595 4.899 16.827 1.00 91.94 255 HIS A C 1
ATOM 2068 O O . HIS A 1 255 ? -8.227 5.951 16.773 1.00 91.94 255 HIS A O 1
ATOM 2074 N N . LEU A 1 256 ? -7.759 3.877 15.996 1.00 93.31 256 LEU A N 1
ATOM 2075 C CA . LEU A 1 256 ? -8.729 3.794 14.917 1.00 93.31 256 LEU A CA 1
ATOM 2076 C C . LEU A 1 256 ? -9.529 2.501 15.062 1.00 93.31 256 LEU A C 1
ATOM 2078 O O . LEU A 1 256 ? -8.964 1.416 14.888 1.00 93.31 256 LEU A O 1
ATOM 2082 N N . PRO A 1 257 ? -10.825 2.584 15.387 1.00 92.81 257 PRO A N 1
ATOM 2083 C CA . PRO A 1 257 ? -11.737 1.462 15.248 1.00 92.81 257 PRO A CA 1
ATOM 2084 C C . PRO A 1 257 ? -11.840 1.054 13.781 1.00 92.81 257 PRO A C 1
ATOM 2086 O O . PRO A 1 257 ? -12.009 1.899 12.899 1.00 92.81 257 PRO A O 1
ATOM 2089 N N . VAL A 1 258 ? -11.741 -0.247 13.539 1.00 93.25 258 VAL A N 1
ATOM 2090 C CA . VAL A 1 258 ? -11.837 -0.834 12.205 1.00 93.25 258 VAL A CA 1
ATOM 2091 C C . VAL A 1 258 ? -13.219 -1.432 12.044 1.00 93.25 258 VAL A C 1
ATOM 2093 O O . VAL A 1 258 ? -13.607 -2.299 12.828 1.00 93.25 258 VAL A O 1
ATOM 2096 N N . ILE A 1 259 ? -13.947 -0.969 11.037 1.00 90.81 259 ILE A N 1
ATOM 2097 C CA . ILE A 1 259 ? -15.317 -1.382 10.752 1.00 90.81 259 ILE A CA 1
ATOM 2098 C C . ILE A 1 259 ? -15.362 -2.109 9.408 1.00 90.81 259 ILE A C 1
ATOM 2100 O O . ILE A 1 259 ? -14.697 -1.703 8.452 1.00 90.81 259 ILE A O 1
ATOM 2104 N N . ASP A 1 260 ? -16.169 -3.164 9.335 1.00 87.88 260 ASP A N 1
ATOM 2105 C CA . ASP A 1 260 ? -16.583 -3.795 8.083 1.00 87.88 260 ASP A CA 1
ATOM 2106 C C . ASP A 1 260 ? -18.115 -3.850 8.024 1.00 87.88 260 ASP A C 1
ATOM 2108 O O . ASP A 1 260 ? -18.765 -4.474 8.865 1.00 87.88 260 ASP A O 1
ATOM 2112 N N . GLY A 1 261 ? -18.709 -3.112 7.083 1.00 85.12 261 GLY A N 1
ATOM 2113 C CA . GLY A 1 261 ? -20.147 -2.825 7.097 1.00 85.12 261 GLY A CA 1
ATOM 2114 C C . GLY A 1 261 ? -20.567 -2.103 8.385 1.00 85.12 261 GLY A C 1
ATOM 2115 O O . GLY A 1 261 ? -20.120 -0.987 8.631 1.00 85.12 261 GLY A O 1
ATOM 2116 N N . ASP A 1 262 ? -21.392 -2.763 9.201 1.00 81.94 262 ASP A N 1
ATOM 2117 C CA . ASP A 1 262 ? -21.837 -2.282 10.521 1.00 81.94 262 ASP A CA 1
ATOM 2118 C C . ASP A 1 262 ? -21.120 -2.985 11.692 1.00 81.94 262 ASP A C 1
ATOM 2120 O O . ASP A 1 262 ? -21.446 -2.764 12.860 1.00 81.94 262 ASP A O 1
ATOM 2124 N N . GLN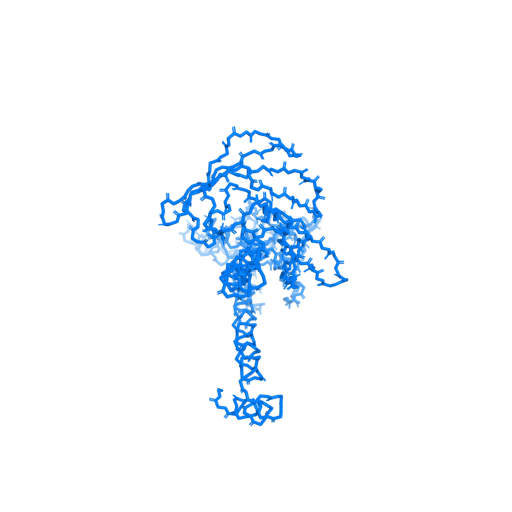 A 1 263 ? -20.153 -3.863 11.404 1.00 84.81 263 GLN A N 1
ATOM 2125 C CA . GLN A 1 263 ? -19.483 -4.680 12.413 1.00 84.81 263 GLN A CA 1
ATOM 2126 C C . GLN A 1 263 ? -18.131 -4.103 12.820 1.00 84.81 263 GLN A C 1
ATOM 2128 O O . GLN A 1 263 ? -17.307 -3.721 11.989 1.00 84.81 263 GLN A O 1
ATOM 2133 N N . LEU A 1 264 ? -17.873 -4.100 14.127 1.00 88.69 264 LEU A N 1
ATOM 2134 C CA . LEU A 1 264 ? -16.574 -3.757 14.687 1.00 88.69 264 LEU A CA 1
ATOM 2135 C C . LEU A 1 264 ? -15.619 -4.944 14.576 1.00 88.69 264 LEU A C 1
ATOM 2137 O O . LEU A 1 264 ? -15.817 -5.970 15.222 1.00 88.69 264 LEU A O 1
ATOM 2141 N N . MET A 1 265 ? -14.554 -4.768 13.803 1.00 89.88 265 MET A N 1
ATOM 2142 C CA . MET A 1 265 ? -13.566 -5.814 13.534 1.00 89.88 265 MET A CA 1
ATOM 2143 C C . MET A 1 265 ? -12.352 -5.740 14.459 1.00 89.88 265 MET A C 1
ATOM 2145 O O . MET A 1 265 ? -11.664 -6.737 14.669 1.00 89.88 265 MET A O 1
ATOM 2149 N N . GLY A 1 266 ? -12.061 -4.563 15.015 1.00 90.69 266 GLY A N 1
ATOM 2150 C CA . GLY A 1 266 ? -10.907 -4.367 15.884 1.00 90.69 266 GLY A CA 1
ATOM 2151 C C . GLY A 1 266 ? -10.592 -2.901 16.139 1.00 90.69 266 GLY A C 1
ATOM 2152 O O . GLY A 1 266 ? -11.322 -2.006 15.719 1.00 90.69 266 GLY A O 1
ATOM 2153 N N . VAL A 1 267 ? -9.468 -2.655 16.811 1.00 91.81 267 VAL A N 1
ATOM 2154 C CA . VAL A 1 267 ? -8.904 -1.310 16.992 1.00 91.81 267 VAL A CA 1
ATOM 2155 C C . VAL A 1 267 ? -7.419 -1.341 16.650 1.00 91.81 267 VAL A C 1
ATOM 2157 O O . VAL A 1 267 ? -6.650 -2.091 17.263 1.00 91.81 267 VAL A O 1
ATOM 2160 N N . VAL A 1 268 ? -7.011 -0.491 15.710 1.00 93.12 268 VAL A N 1
ATOM 2161 C CA . VAL A 1 268 ? -5.608 -0.236 15.369 1.00 93.12 268 VAL A CA 1
ATOM 2162 C C . VAL A 1 268 ? -5.110 0.950 16.187 1.00 93.12 268 VAL A C 1
ATOM 2164 O O . VAL A 1 268 ? -5.677 2.036 16.130 1.00 93.12 268 VAL A O 1
ATOM 2167 N N . SER A 1 269 ? -4.049 0.755 16.963 1.00 92.62 269 SER A N 1
ATOM 2168 C CA . SER A 1 269 ? -3.371 1.818 17.707 1.00 92.62 269 SER A CA 1
ATOM 2169 C C . SER A 1 269 ? -2.181 2.377 16.929 1.00 92.62 269 SER A C 1
ATOM 2171 O O . SER A 1 269 ? -1.650 1.737 16.023 1.00 92.62 269 SER A O 1
ATOM 2173 N N . ILE A 1 270 ? -1.699 3.549 17.332 1.00 93.06 270 ILE A N 1
ATOM 2174 C CA . ILE A 1 270 ? -0.455 4.119 16.809 1.00 93.06 270 ILE A CA 1
ATOM 2175 C C . ILE A 1 270 ? 0.739 3.187 17.053 1.00 93.06 270 ILE A C 1
ATOM 2177 O O . ILE A 1 270 ? 1.631 3.114 16.218 1.00 93.06 270 ILE A O 1
ATOM 2181 N N . GLY A 1 271 ? 0.744 2.434 18.159 1.00 92.06 271 GLY A N 1
ATOM 2182 C CA . GLY A 1 271 ? 1.781 1.441 18.438 1.00 92.06 271 GLY A CA 1
ATOM 2183 C C . GLY A 1 271 ? 1.762 0.295 17.428 1.00 92.06 271 GLY A C 1
ATOM 2184 O O . GLY A 1 271 ? 2.819 -0.142 16.984 1.00 92.06 271 GLY A O 1
ATOM 2185 N N . ASP A 1 272 ? 0.571 -0.133 17.003 1.00 92.19 272 ASP A N 1
ATOM 2186 C CA . ASP A 1 272 ? 0.417 -1.156 15.966 1.00 92.19 272 ASP A CA 1
ATOM 2187 C C . ASP A 1 272 ? 0.926 -0.649 14.608 1.00 92.19 272 ASP A C 1
ATOM 2189 O O . ASP A 1 272 ? 1.629 -1.363 13.898 1.00 92.19 272 ASP A O 1
ATOM 2193 N N . VAL A 1 273 ? 0.620 0.610 14.278 1.00 92.69 273 VAL A N 1
ATOM 2194 C CA . VAL A 1 273 ? 1.097 1.290 13.063 1.00 92.69 273 VAL A CA 1
ATOM 2195 C C . VAL A 1 273 ? 2.622 1.427 13.064 1.00 92.69 273 VAL A C 1
ATOM 2197 O O . VAL A 1 273 ? 3.272 1.102 12.073 1.00 92.69 273 VAL A O 1
ATOM 2200 N N . VAL A 1 274 ? 3.213 1.855 14.183 1.00 92.19 274 VAL A N 1
ATOM 2201 C CA . VAL A 1 274 ? 4.672 1.970 14.336 1.00 92.19 274 VAL A CA 1
ATOM 2202 C C . VAL A 1 274 ? 5.338 0.601 14.233 1.00 92.19 274 VAL A C 1
ATOM 2204 O O . VAL A 1 274 ? 6.308 0.460 13.495 1.00 92.19 274 VAL A O 1
ATOM 2207 N N . LYS A 1 275 ? 4.806 -0.421 14.911 1.00 89.88 275 LYS A N 1
ATOM 2208 C CA . LYS A 1 275 ? 5.335 -1.787 14.830 1.00 89.88 275 LYS A CA 1
ATOM 2209 C C . LYS A 1 275 ? 5.293 -2.313 13.398 1.00 89.88 275 LYS A C 1
ATOM 2211 O O . LYS A 1 275 ? 6.313 -2.769 12.893 1.00 89.88 275 LYS A O 1
ATOM 2216 N N . ALA A 1 276 ? 4.145 -2.192 12.732 1.00 88.06 276 ALA A N 1
ATOM 2217 C CA . ALA A 1 276 ? 3.994 -2.593 11.338 1.00 88.06 276 ALA A CA 1
ATOM 2218 C C . ALA A 1 276 ? 5.018 -1.897 10.431 1.00 88.06 276 ALA A C 1
ATOM 2220 O O . ALA A 1 276 ? 5.599 -2.537 9.558 1.00 88.06 276 ALA A O 1
ATOM 2221 N N . ARG A 1 277 ? 5.282 -0.610 10.681 1.00 85.31 277 ARG A N 1
ATOM 2222 C CA . ARG A 1 277 ? 6.278 0.166 9.946 1.00 85.31 277 ARG A CA 1
ATOM 2223 C C . ARG A 1 277 ? 7.715 -0.292 10.206 1.00 85.31 277 ARG A C 1
ATOM 2225 O O . ARG A 1 277 ? 8.514 -0.334 9.278 1.00 85.31 277 ARG A O 1
ATOM 2232 N N . MET A 1 278 ? 8.061 -0.626 11.446 1.00 85.00 278 MET A N 1
ATOM 2233 C CA . MET A 1 278 ? 9.392 -1.149 11.776 1.00 85.00 278 MET A CA 1
ATOM 2234 C C . MET A 1 278 ? 9.614 -2.531 11.153 1.00 85.00 278 MET A C 1
ATOM 2236 O O . MET A 1 278 ? 10.633 -2.743 10.501 1.00 85.00 278 MET A O 1
ATOM 2240 N N . ASP A 1 279 ? 8.631 -3.428 11.265 1.00 79.94 279 ASP A N 1
ATOM 2241 C CA . ASP A 1 279 ? 8.678 -4.766 10.662 1.00 79.94 279 ASP A CA 1
ATOM 2242 C C . ASP A 1 279 ? 8.852 -4.700 9.133 1.00 79.94 279 ASP A C 1
ATOM 2244 O O . ASP A 1 279 ? 9.476 -5.576 8.527 1.00 79.94 279 ASP A O 1
ATOM 2248 N N . GLU A 1 280 ? 8.274 -3.678 8.499 1.00 70.62 280 GLU A N 1
ATOM 2249 C CA . GLU A 1 280 ? 8.418 -3.379 7.075 1.00 70.62 280 GLU A CA 1
ATOM 2250 C C . GLU A 1 280 ? 9.851 -2.931 6.740 1.00 70.62 280 GLU A C 1
ATOM 2252 O O . GLU A 1 280 ? 10.540 -3.621 5.984 1.00 70.62 280 GLU A O 1
ATOM 2257 N N . LEU A 1 281 ? 10.351 -1.890 7.416 1.00 70.75 281 LEU A N 1
ATOM 2258 C CA . LEU A 1 281 ? 11.717 -1.375 7.238 1.00 70.75 281 LEU A CA 1
ATOM 2259 C C . LEU A 1 281 ? 12.790 -2.454 7.459 1.00 70.75 281 LEU A C 1
ATOM 2261 O O . LEU A 1 281 ? 13.782 -2.528 6.732 1.00 70.75 281 LEU A O 1
ATOM 2265 N N . GLU A 1 282 ? 12.602 -3.336 8.441 1.00 70.88 282 GLU A N 1
ATOM 2266 C CA . GLU A 1 282 ? 13.508 -4.462 8.669 1.00 70.88 282 GLU A CA 1
ATOM 2267 C C . GLU A 1 282 ? 13.478 -5.492 7.532 1.00 70.88 282 GLU A C 1
ATOM 2269 O O . GLU A 1 282 ? 14.490 -6.140 7.243 1.00 70.88 282 GLU A O 1
ATOM 2274 N N . LYS A 1 283 ? 12.319 -5.712 6.902 1.00 63.16 283 LYS A N 1
ATOM 2275 C CA . LYS A 1 283 ? 12.202 -6.611 5.744 1.00 63.16 283 LYS A CA 1
ATOM 2276 C C . LYS A 1 283 ? 12.869 -6.008 4.515 1.00 63.16 283 LYS A C 1
ATOM 2278 O O . LYS A 1 283 ? 13.566 -6.745 3.820 1.00 63.16 283 LYS A O 1
ATOM 2283 N N . GLU A 1 284 ? 12.733 -4.705 4.271 1.00 58.41 284 GLU A N 1
ATOM 2284 C CA . GLU A 1 284 ? 13.487 -4.027 3.206 1.00 58.41 284 GLU A CA 1
ATOM 2285 C C . GLU A 1 284 ? 14.976 -4.063 3.441 1.00 58.41 284 GLU A C 1
ATOM 2287 O O . GLU A 1 284 ? 15.715 -4.408 2.523 1.00 58.41 284 GLU A O 1
ATOM 2292 N N . SER A 1 285 ? 15.417 -3.716 4.652 1.00 62.06 285 SER A N 1
ATOM 2293 C CA . SER A 1 285 ? 16.833 -3.740 4.986 1.00 62.06 285 SER A CA 1
ATOM 2294 C C . SER A 1 285 ? 17.392 -5.127 4.681 1.00 62.06 285 SER A C 1
ATOM 2296 O O . SER A 1 285 ? 18.346 -5.249 3.913 1.00 62.06 285 SER A O 1
ATOM 2298 N N . ARG A 1 286 ? 16.728 -6.197 5.138 1.00 58.75 286 ARG A N 1
ATOM 2299 C CA . ARG A 1 286 ? 17.111 -7.578 4.805 1.00 58.75 286 ARG A CA 1
ATOM 2300 C C . ARG A 1 286 ? 17.094 -7.865 3.302 1.00 58.75 286 ARG A C 1
ATOM 2302 O O . ARG A 1 286 ? 18.035 -8.470 2.794 1.00 58.75 286 ARG A O 1
ATOM 2309 N N . ALA A 1 287 ? 16.065 -7.435 2.575 1.00 53.56 287 ALA A N 1
ATOM 2310 C CA . ALA A 1 287 ? 15.968 -7.647 1.131 1.00 53.56 287 ALA A CA 1
ATOM 2311 C C . ALA A 1 287 ? 17.081 -6.920 0.355 1.00 53.56 287 ALA A C 1
ATOM 2313 O O . ALA A 1 287 ? 17.659 -7.493 -0.567 1.00 53.56 287 ALA A O 1
ATOM 2314 N N . MET A 1 288 ? 17.421 -5.692 0.750 1.00 49.09 288 MET A N 1
ATOM 2315 C CA . MET A 1 288 ? 18.499 -4.899 0.163 1.00 49.09 288 MET A CA 1
ATOM 2316 C C . MET A 1 288 ? 19.869 -5.512 0.464 1.00 49.09 288 MET A C 1
ATOM 2318 O O . MET A 1 288 ? 20.680 -5.658 -0.451 1.00 49.09 288 MET A O 1
ATOM 2322 N N . HIS A 1 289 ? 20.106 -5.944 1.707 1.00 56.44 289 HIS A N 1
ATOM 2323 C CA . HIS A 1 289 ? 21.318 -6.676 2.083 1.00 56.44 289 HIS A CA 1
ATOM 2324 C C . HIS A 1 289 ? 21.469 -7.956 1.248 1.00 56.44 289 HIS A C 1
ATOM 2326 O O . HIS A 1 289 ? 22.525 -8.180 0.656 1.00 56.44 289 HIS A O 1
ATOM 2332 N N . ASN A 1 290 ? 20.398 -8.744 1.107 1.00 49.09 290 ASN A N 1
ATOM 2333 C CA . ASN A 1 290 ? 20.396 -9.949 0.274 1.00 49.09 290 ASN A CA 1
ATOM 2334 C C . ASN A 1 290 ? 20.638 -9.628 -1.208 1.00 49.09 290 ASN A C 1
ATOM 2336 O O . ASN A 1 290 ? 21.418 -10.309 -1.864 1.00 49.09 290 ASN A O 1
ATOM 2340 N N . TYR A 1 291 ? 20.040 -8.558 -1.739 1.00 48.69 291 TYR A N 1
ATOM 2341 C CA . TYR A 1 291 ? 20.268 -8.132 -3.119 1.00 48.69 291 TYR A CA 1
ATOM 2342 C C . TYR A 1 291 ? 21.727 -7.737 -3.378 1.00 48.69 291 TYR A C 1
ATOM 2344 O O . TYR A 1 291 ? 22.304 -8.146 -4.387 1.00 48.69 291 TYR A O 1
ATOM 2352 N N . ILE A 1 292 ? 22.338 -6.961 -2.476 1.00 56.59 292 ILE A N 1
ATOM 2353 C CA . ILE A 1 292 ? 23.754 -6.579 -2.570 1.00 56.59 292 ILE A CA 1
ATOM 2354 C C . ILE A 1 292 ? 24.635 -7.829 -2.501 1.00 56.59 292 ILE A C 1
ATOM 2356 O O . ILE A 1 292 ? 25.552 -7.969 -3.314 1.00 56.59 292 ILE A O 1
ATOM 2360 N N . LYS A 1 293 ? 24.328 -8.756 -1.586 1.00 59.31 293 LYS A N 1
ATOM 2361 C CA . LYS A 1 293 ? 25.028 -10.038 -1.439 1.00 59.31 293 LYS A CA 1
ATOM 2362 C C . LYS A 1 293 ? 24.956 -10.862 -2.729 1.00 59.31 293 LYS A C 1
ATOM 2364 O O . LYS A 1 293 ? 25.993 -11.238 -3.275 1.00 59.31 293 LYS A O 1
ATOM 2369 N N . ASP A 1 294 ? 23.762 -11.032 -3.290 1.00 58.44 294 ASP A N 1
ATOM 2370 C CA . ASP A 1 294 ? 23.533 -11.776 -4.532 1.00 58.44 294 ASP A CA 1
ATOM 2371 C C . ASP A 1 294 ? 24.168 -11.109 -5.755 1.00 58.44 294 ASP A C 1
ATOM 2373 O O . ASP A 1 294 ? 24.629 -11.788 -6.677 1.00 58.44 294 ASP A O 1
ATOM 2377 N N . ARG A 1 295 ? 24.147 -9.772 -5.820 1.00 62.56 295 ARG A N 1
ATOM 2378 C CA . ARG A 1 295 ? 24.770 -9.009 -6.905 1.00 62.56 295 ARG A CA 1
ATOM 2379 C C . ARG A 1 295 ? 26.284 -9.160 -6.858 1.00 62.56 295 ARG A C 1
ATOM 2381 O O . ARG A 1 295 ? 26.887 -9.485 -7.878 1.00 62.56 295 ARG A O 1
ATOM 2388 N N . ARG A 1 296 ? 26.880 -8.963 -5.682 1.00 60.59 296 ARG A N 1
ATOM 2389 C CA . ARG A 1 296 ? 28.322 -9.096 -5.469 1.00 60.59 296 ARG A CA 1
ATOM 2390 C C . ARG A 1 296 ? 28.782 -10.522 -5.765 1.00 60.59 296 ARG A C 1
ATOM 2392 O O . ARG A 1 296 ? 29.771 -10.696 -6.467 1.00 60.59 296 ARG A O 1
ATOM 2399 N N . TRP A 1 297 ? 28.018 -11.531 -5.341 1.00 57.94 297 TRP A N 1
ATOM 2400 C CA . TRP A 1 297 ? 28.274 -12.929 -5.696 1.00 57.94 297 TRP A CA 1
ATOM 2401 C C . TRP A 1 297 ? 28.237 -13.175 -7.204 1.00 57.94 297 TRP A C 1
ATOM 2403 O O . TRP A 1 297 ? 29.131 -13.818 -7.752 1.00 57.94 297 TRP A O 1
ATOM 2413 N N . ARG A 1 298 ? 27.240 -12.624 -7.906 1.00 55.00 298 ARG A N 1
ATOM 2414 C CA . ARG A 1 298 ? 27.151 -12.720 -9.370 1.00 55.00 298 ARG A CA 1
ATOM 2415 C C . ARG A 1 298 ? 28.352 -12.068 -10.056 1.00 55.00 298 ARG A C 1
ATOM 2417 O O . ARG A 1 298 ? 28.923 -12.680 -10.955 1.00 55.00 298 ARG A O 1
ATOM 2424 N N . GLU A 1 299 ? 28.763 -10.880 -9.625 1.00 60.28 299 GLU A N 1
ATOM 2425 C CA . GLU A 1 299 ? 29.939 -10.178 -10.160 1.00 60.28 299 GLU A CA 1
ATOM 2426 C C . GLU A 1 299 ? 31.237 -10.970 -9.912 1.00 60.28 299 GLU A C 1
ATOM 2428 O O . GLU A 1 299 ? 32.002 -11.192 -10.850 1.00 60.28 299 GLU A O 1
ATOM 2433 N N . LEU A 1 300 ? 31.428 -11.500 -8.700 1.00 59.16 300 LEU A N 1
ATOM 2434 C CA . LEU A 1 300 ? 32.537 -12.398 -8.352 1.00 59.16 300 LEU A CA 1
ATOM 2435 C C . LEU A 1 300 ? 32.539 -13.663 -9.222 1.00 59.16 300 LEU A C 1
ATOM 2437 O O . LEU A 1 300 ? 33.549 -14.004 -9.831 1.00 59.16 300 LEU A O 1
ATOM 2441 N N . SER A 1 301 ? 31.391 -14.323 -9.379 1.00 55.28 301 SER A N 1
ATOM 2442 C CA . SER A 1 301 ? 31.270 -15.542 -10.191 1.00 55.28 301 SER A CA 1
ATOM 2443 C C . SER A 1 301 ? 31.628 -15.339 -11.667 1.00 55.28 301 SER A C 1
ATOM 2445 O O . SER A 1 301 ? 32.089 -16.278 -12.320 1.00 55.28 301 SER A O 1
ATOM 2447 N N . LEU A 1 302 ? 31.454 -14.118 -12.185 1.00 61.34 302 LEU A N 1
ATOM 2448 C CA . LEU A 1 302 ? 31.839 -13.735 -13.543 1.00 61.34 302 LEU A CA 1
ATOM 2449 C C . LEU A 1 302 ? 33.340 -13.435 -13.670 1.00 61.34 302 LEU A C 1
ATOM 2451 O O . LEU A 1 302 ? 33.885 -13.611 -14.756 1.00 61.34 302 LEU A O 1
ATOM 2455 N N . GLN A 1 303 ? 33.998 -12.993 -12.594 1.00 63.16 303 GLN A N 1
ATOM 2456 C CA . GLN A 1 303 ? 35.423 -12.640 -12.591 1.00 63.16 303 GLN A CA 1
ATOM 2457 C C . GLN A 1 303 ? 36.342 -13.841 -12.338 1.00 63.16 303 GLN A C 1
ATOM 2459 O O . GLN A 1 303 ? 37.347 -13.986 -13.028 1.00 63.16 303 GLN A O 1
ATOM 2464 N N . ILE A 1 304 ? 36.002 -14.706 -11.377 1.00 64.06 304 ILE A N 1
ATOM 2465 C CA . ILE A 1 304 ? 36.881 -15.801 -10.913 1.00 64.06 304 ILE A CA 1
ATOM 2466 C C . ILE A 1 304 ? 36.326 -17.209 -11.190 1.00 64.06 304 ILE A C 1
ATOM 2468 O O . ILE A 1 304 ? 36.937 -18.212 -10.825 1.00 64.06 304 ILE A O 1
ATOM 2472 N N . GLY A 1 305 ? 35.175 -17.305 -11.864 1.00 55.75 305 GLY A N 1
ATOM 2473 C CA . GLY A 1 305 ? 34.490 -18.569 -12.140 1.00 55.75 305 GLY A CA 1
ATOM 2474 C C . GLY A 1 305 ? 33.745 -19.135 -10.921 1.00 55.75 305 GLY A C 1
ATOM 2475 O O . GLY A 1 305 ? 34.024 -18.801 -9.769 1.00 55.75 305 GLY A O 1
ATOM 2476 N N . ARG A 1 306 ? 32.764 -20.020 -11.166 1.00 52.47 306 ARG A N 1
ATOM 2477 C CA . ARG A 1 306 ? 31.831 -20.523 -10.130 1.00 52.47 306 ARG A CA 1
ATOM 2478 C C . ARG A 1 306 ? 32.518 -21.210 -8.940 1.00 52.47 306 ARG A C 1
ATOM 2480 O O . ARG A 1 306 ? 32.014 -21.104 -7.829 1.00 52.47 306 ARG A O 1
ATOM 2487 N N . GLY A 1 307 ? 33.649 -21.887 -9.166 1.00 54.72 307 GLY A N 1
ATOM 2488 C CA . GLY A 1 307 ? 34.403 -22.587 -8.117 1.00 54.72 307 GLY A CA 1
ATOM 2489 C C . GLY A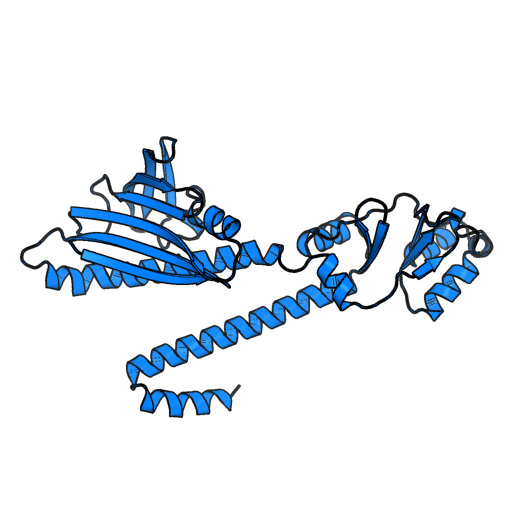 1 307 ? 35.157 -21.653 -7.163 1.00 54.72 307 GLY A C 1
ATOM 2490 O O . GLY A 1 307 ? 35.157 -21.894 -5.962 1.00 54.72 307 GLY A O 1
ATOM 2491 N N . GLY A 1 308 ? 35.738 -20.559 -7.673 1.00 58.91 308 GLY A N 1
ATOM 2492 C CA . GLY A 1 308 ? 36.408 -19.548 -6.843 1.00 58.91 308 GLY A CA 1
ATOM 2493 C C . GLY A 1 308 ? 35.417 -18.679 -6.065 1.00 58.91 308 GLY A C 1
ATOM 2494 O O . GLY A 1 308 ? 35.625 -18.397 -4.889 1.00 58.91 308 GLY A O 1
ATOM 2495 N N . ALA A 1 309 ? 34.290 -18.327 -6.691 1.00 55.41 309 ALA A N 1
ATOM 2496 C CA . ALA A 1 309 ? 33.267 -17.483 -6.074 1.00 55.41 309 ALA A CA 1
ATOM 2497 C C . ALA A 1 309 ? 32.523 -18.149 -4.906 1.00 55.41 309 ALA A C 1
ATOM 2499 O O . ALA A 1 309 ? 32.055 -17.442 -4.020 1.00 55.41 309 ALA A O 1
ATOM 2500 N N . ALA A 1 310 ? 32.421 -19.482 -4.869 1.00 55.31 310 ALA A N 1
ATOM 2501 C CA . ALA A 1 310 ? 31.816 -20.196 -3.741 1.00 55.31 310 ALA A CA 1
ATOM 2502 C C . ALA A 1 310 ? 32.665 -20.074 -2.458 1.00 55.31 310 ALA A C 1
ATOM 2504 O O . ALA A 1 310 ? 32.142 -19.716 -1.409 1.00 55.31 310 ALA A O 1
ATOM 2505 N N . ALA A 1 311 ? 33.986 -20.260 -2.562 1.00 57.44 311 ALA A N 1
ATOM 2506 C CA . ALA A 1 311 ? 34.905 -20.160 -1.423 1.00 57.44 311 ALA A CA 1
ATOM 2507 C C . ALA A 1 311 ? 35.048 -18.728 -0.865 1.00 57.44 311 ALA A C 1
ATOM 2509 O O . ALA A 1 311 ? 35.415 -18.541 0.295 1.00 57.44 311 ALA A O 1
ATOM 2510 N N . GLU A 1 312 ? 34.785 -17.708 -1.686 1.00 58.41 312 GLU A N 1
ATOM 2511 C CA . GLU A 1 312 ? 34.808 -16.298 -1.275 1.00 58.41 312 GLU A CA 1
ATOM 2512 C C . GLU A 1 312 ? 33.454 -15.826 -0.711 1.00 58.41 312 GLU A C 1
ATOM 2514 O O . GLU A 1 312 ? 33.417 -14.961 0.163 1.00 58.41 312 GLU A O 1
ATOM 2519 N N . TYR A 1 313 ? 32.347 -16.442 -1.144 1.00 57.09 313 TYR A N 1
ATOM 2520 C CA . TYR A 1 313 ? 31.002 -16.202 -0.610 1.00 57.09 313 TYR A CA 1
ATOM 2521 C C . TYR A 1 313 ? 30.844 -16.681 0.837 1.00 57.09 313 TYR A C 1
ATOM 2523 O O . TYR A 1 313 ? 30.301 -15.947 1.659 1.00 57.09 313 TYR A O 1
ATOM 2531 N N . ASP A 1 314 ? 31.392 -17.852 1.172 1.00 57.94 314 ASP A N 1
ATOM 2532 C CA . ASP A 1 314 ? 31.360 -18.387 2.544 1.00 57.94 314 ASP A CA 1
ATOM 2533 C C . ASP A 1 314 ? 32.180 -17.533 3.529 1.00 57.94 314 ASP A C 1
ATOM 2535 O O . ASP A 1 314 ? 31.874 -17.468 4.717 1.00 57.94 314 ASP A O 1
ATOM 2539 N N . LYS A 1 315 ? 33.204 -16.813 3.048 1.00 59.34 315 LYS A N 1
ATOM 2540 C CA . LYS A 1 315 ? 33.958 -15.848 3.870 1.00 59.34 315 LYS A CA 1
ATOM 2541 C C . LYS A 1 315 ? 33.141 -14.589 4.179 1.00 59.34 315 LYS A C 1
ATOM 2543 O O . LYS A 1 315 ? 33.256 -14.044 5.273 1.00 59.34 315 LYS A O 1
ATOM 2548 N N . LEU A 1 316 ? 32.304 -14.142 3.239 1.00 54.03 316 LEU A N 1
ATOM 2549 C CA . LEU A 1 316 ? 31.400 -12.996 3.408 1.00 54.03 316 LEU A CA 1
ATOM 2550 C C . LEU A 1 316 ? 30.287 -13.254 4.435 1.00 54.03 316 LEU A C 1
ATOM 2552 O O . LEU A 1 316 ? 29.842 -12.298 5.061 1.00 54.03 316 LEU A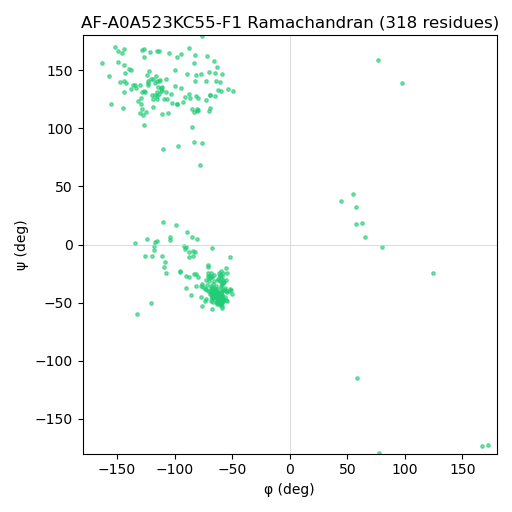 O 1
ATOM 2556 N N . ASP A 1 317 ? 29.870 -14.508 4.633 1.00 50.97 317 ASP A N 1
ATOM 2557 C CA . ASP A 1 317 ? 28.853 -14.877 5.634 1.00 50.97 317 ASP A CA 1
ATOM 2558 C C . ASP A 1 317 ? 29.354 -14.760 7.085 1.00 50.97 317 ASP A C 1
ATOM 2560 O O . ASP A 1 317 ? 28.556 -14.635 8.004 1.00 50.97 317 ASP A O 1
ATOM 2564 N N . ASN A 1 318 ? 30.677 -14.749 7.290 1.00 48.47 318 ASN A N 1
ATOM 2565 C CA . ASN A 1 318 ? 31.307 -14.726 8.616 1.00 48.47 318 ASN A CA 1
ATOM 2566 C C . ASN A 1 318 ? 31.873 -13.353 9.034 1.00 48.47 318 ASN A C 1
ATOM 2568 O O . ASN A 1 318 ? 32.564 -13.274 10.049 1.00 48.47 318 ASN A O 1
ATOM 2572 N N . THR A 1 319 ? 31.648 -12.281 8.260 1.00 46.00 319 THR A N 1
ATOM 2573 C CA . THR A 1 319 ? 32.306 -10.970 8.493 1.00 46.00 319 THR A CA 1
ATOM 2574 C C . THR A 1 319 ? 31.332 -9.786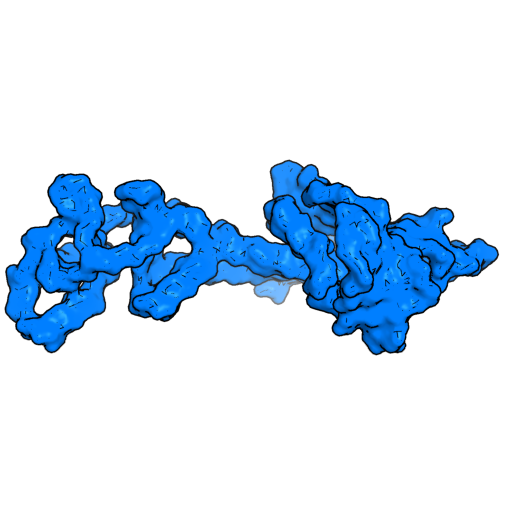 8.668 1.00 46.00 319 THR A C 1
ATOM 2576 O O . THR A 1 319 ? 31.784 -8.647 8.774 1.00 46.00 319 THR A O 1
ATOM 2579 N N . ILE A 1 320 ? 30.013 -10.015 8.699 1.00 37.69 320 ILE A N 1
ATOM 2580 C CA . ILE A 1 320 ? 28.962 -8.996 8.935 1.00 37.69 320 ILE A CA 1
ATOM 2581 C C . ILE A 1 320 ? 28.033 -9.505 10.034 1.00 37.69 320 ILE A C 1
ATOM 2583 O O . ILE A 1 320 ? 27.687 -8.700 10.924 1.00 37.69 320 ILE A O 1
#